Protein AF-0000000082834508 (afdb_homodimer)

Secondary structure (DSSP, 8-state):
-EEEEEEEEETTHHHHHHHHHHHHH---TTTEEEEEE-TT--HHHHHHHHHHHHHHH-BEEEEEEEESSTTSHHHHHHHHHHHHHHHTT--EEEEES-BHHHHHHHHHTTTS-HHHHHHHHHHHHHHT-EE--/-EEEEEEEEETTHHHHHHHHHHHHH---TTTEEEEEE-TT--HHHHHHHHHHHHHHH-BEEEEEEEESSTTSHHHHHHHHHHHHHHHTT--EEEEES-BHHHHHHHHHTTTS-HHHHHHHHHHHHHHT-EE--

Organism: NCBI:txid1287738

Structure (mmCIF, N/CA/C/O backbone):
data_AF-0000000082834508-model_v1
#
loop_
_entity.id
_entity.type
_entity.pdbx_description
1 polymer 'PTS EIIA type-4 domain-containing protein'
#
loop_
_atom_site.group_PDB
_atom_site.id
_atom_site.type_symbol
_atom_site.label_atom_id
_atom_site.label_alt_id
_atom_site.label_comp_id
_atom_site.label_asym_id
_atom_site.label_entity_id
_atom_site.label_seq_id
_atom_site.pdbx_PDB_ins_code
_atom_site.Cartn_x
_atom_site.Cartn_y
_atom_site.Cartn_z
_atom_site.occupancy
_atom_site.B_iso_or_equiv
_atom_site.auth_seq_id
_atom_site.auth_comp_id
_atom_site.auth_asym_id
_atom_site.auth_atom_id
_atom_site.pdbx_PDB_model_num
ATOM 1 N N . MET A 1 1 ? 13.148 -23.375 -9.445 1 88.81 1 MET A N 1
ATOM 2 C CA . MET A 1 1 ? 11.711 -23.203 -9.219 1 88.81 1 MET A CA 1
ATOM 3 C C . MET A 1 1 ? 11.43 -21.875 -8.539 1 88.81 1 MET A C 1
ATOM 5 O O . MET A 1 1 ? 12.258 -21.359 -7.785 1 88.81 1 MET A O 1
ATOM 9 N N . THR A 1 2 ? 10.398 -21.062 -8.984 1 95.5 2 THR A N 1
ATOM 10 C CA . THR A 1 2 ? 10.133 -19.719 -8.469 1 95.5 2 THR A CA 1
ATOM 11 C C . THR A 1 2 ? 8.672 -19.594 -8.031 1 95.5 2 THR A C 1
ATOM 13 O O . THR A 1 2 ? 7.801 -20.297 -8.555 1 95.5 2 THR A O 1
ATOM 16 N N . THR A 1 3 ? 8.516 -18.891 -6.973 1 98 3 THR A N 1
ATOM 17 C CA . THR A 1 3 ? 7.16 -18.531 -6.574 1 98 3 THR A CA 1
ATOM 18 C C . THR A 1 3 ? 6.609 -17.422 -7.473 1 98 3 THR A C 1
ATOM 20 O O . THR A 1 3 ? 7.23 -16.375 -7.621 1 98 3 THR A O 1
ATOM 23 N N . GLY A 1 4 ? 5.48 -17.719 -8.117 1 98.31 4 GLY A N 1
ATOM 24 C CA . GLY A 1 4 ? 4.816 -16.703 -8.914 1 98.31 4 GLY A CA 1
ATOM 25 C C . GLY A 1 4 ? 4.113 -15.648 -8.07 1 98.31 4 GLY A C 1
ATOM 26 O O . GLY A 1 4 ? 3.688 -15.93 -6.949 1 98.31 4 GLY A O 1
ATOM 27 N N . ILE A 1 5 ? 3.984 -14.438 -8.594 1 98.81 5 ILE A N 1
ATOM 28 C CA . ILE A 1 5 ? 3.322 -13.344 -7.891 1 98.81 5 ILE A CA 1
ATOM 29 C C . ILE A 1 5 ? 2.166 -12.812 -8.734 1 98.81 5 ILE A C 1
ATOM 31 O O . ILE A 1 5 ? 2.338 -12.523 -9.922 1 98.81 5 ILE A O 1
ATOM 35 N N . VAL A 1 6 ? 1.012 -12.719 -8.172 1 98.81 6 VAL A N 1
ATOM 36 C CA . VAL A 1 6 ? -0.162 -12.117 -8.797 1 98.81 6 VAL A CA 1
ATOM 37 C C . VAL A 1 6 ? -0.724 -11.016 -7.902 1 98.81 6 VAL A C 1
ATOM 39 O O . VAL A 1 6 ? -0.934 -11.234 -6.703 1 98.81 6 VAL A O 1
ATOM 42 N N . ILE A 1 7 ? -0.927 -9.859 -8.477 1 98.88 7 ILE A N 1
ATOM 43 C CA . ILE A 1 7 ? -1.496 -8.742 -7.734 1 98.88 7 ILE A CA 1
ATOM 44 C C . ILE A 1 7 ? -2.939 -8.508 -8.18 1 98.88 7 ILE A C 1
ATOM 46 O O . ILE A 1 7 ? -3.213 -8.367 -9.375 1 98.88 7 ILE A O 1
ATOM 50 N N . VAL A 1 8 ? -3.867 -8.5 -7.234 1 98.69 8 VAL A N 1
ATOM 51 C CA . VAL A 1 8 ? -5.281 -8.227 -7.469 1 98.69 8 VAL A CA 1
ATOM 52 C C . VAL A 1 8 ? -5.754 -7.117 -6.535 1 98.69 8 VAL A C 1
ATOM 54 O O . VAL A 1 8 ? -5.984 -7.352 -5.348 1 98.69 8 VAL A O 1
ATOM 57 N N . VAL A 1 9 ? -5.895 -5.926 -7.023 1 98.5 9 VAL A N 1
ATOM 58 C CA . VAL A 1 9 ? -6.156 -4.77 -6.176 1 98.5 9 VAL A CA 1
ATOM 59 C C . VAL A 1 9 ? -7.117 -3.818 -6.883 1 98.5 9 VAL A C 1
ATOM 61 O O . VAL A 1 9 ? -7.473 -4.035 -8.047 1 98.5 9 VAL A O 1
ATOM 64 N N . HIS A 1 10 ? -7.668 -2.793 -6.172 1 97.81 10 HIS A N 1
ATOM 65 C CA . HIS A 1 10 ? -8.469 -1.752 -6.809 1 97.81 10 HIS A CA 1
ATOM 66 C C . HIS A 1 10 ? -7.664 -1.017 -7.879 1 97.81 10 HIS A C 1
ATOM 68 O O . HIS A 1 10 ? -6.488 -0.706 -7.676 1 97.81 10 HIS A O 1
ATOM 74 N N . ALA A 1 11 ? -8.258 -0.751 -8.961 1 96.38 11 ALA A N 1
ATOM 75 C CA . ALA A 1 11 ? -7.648 0.105 -9.977 1 96.38 11 ALA A CA 1
ATOM 76 C C . ALA A 1 11 ? -7.469 1.528 -9.453 1 96.38 11 ALA A C 1
ATOM 78 O O . ALA A 1 11 ? -8.336 2.049 -8.75 1 96.38 11 ALA A O 1
ATOM 79 N N . PRO A 1 12 ? -6.316 2.131 -9.836 1 97.62 12 PRO A N 1
ATOM 80 C CA . PRO A 1 12 ? -5.188 1.646 -10.633 1 97.62 12 PRO A CA 1
ATOM 81 C C . PRO A 1 12 ? -3.98 1.272 -9.781 1 97.62 12 PRO A C 1
ATOM 83 O O . PRO A 1 12 ? -2.84 1.541 -10.164 1 97.62 12 PRO A O 1
ATOM 86 N N . LEU A 1 13 ? -4.254 0.75 -8.586 1 98.19 13 LEU A N 1
ATOM 87 C CA . LEU A 1 13 ? -3.199 0.501 -7.613 1 98.19 13 LEU A CA 1
ATOM 88 C C . LEU A 1 13 ? -2.191 -0.511 -8.148 1 98.19 13 LEU A C 1
ATOM 90 O O . LEU A 1 13 ? -0.992 -0.398 -7.883 1 98.19 13 LEU A O 1
ATOM 94 N N . GLY A 1 14 ? -2.656 -1.527 -8.852 1 98.31 14 GLY A N 1
ATOM 95 C CA . GLY A 1 14 ? -1.772 -2.566 -9.359 1 98.31 14 GLY A CA 1
ATOM 96 C C . GLY A 1 14 ? -0.719 -2.039 -10.312 1 98.31 14 GLY A C 1
ATOM 97 O O . GLY A 1 14 ? 0.472 -2.307 -10.141 1 98.31 14 GLY A O 1
ATOM 98 N N . ALA A 1 15 ? -1.195 -1.294 -11.305 1 97.44 15 ALA A N 1
ATOM 99 C CA . ALA A 1 15 ? -0.269 -0.685 -12.258 1 97.44 15 ALA A CA 1
ATOM 100 C C . ALA A 1 15 ? 0.706 0.252 -11.547 1 97.44 15 ALA A C 1
ATOM 102 O O . ALA A 1 15 ? 1.893 0.29 -11.883 1 97.44 15 ALA A O 1
ATOM 103 N N . ALA A 1 16 ? 0.225 1.014 -10.578 1 98.19 16 ALA A N 1
ATOM 104 C CA . ALA A 1 16 ? 1.065 1.945 -9.828 1 98.19 16 ALA A CA 1
ATOM 105 C C . ALA A 1 16 ? 2.125 1.201 -9.023 1 98.19 16 ALA A C 1
ATOM 107 O O . ALA A 1 16 ? 3.285 1.614 -8.977 1 98.19 16 ALA A O 1
ATOM 108 N N . MET A 1 17 ? 1.736 0.106 -8.438 1 97.88 17 MET A N 1
ATOM 109 C CA . MET A 1 17 ? 2.658 -0.713 -7.66 1 97.88 17 MET A CA 1
ATOM 110 C C . MET A 1 17 ? 3.758 -1.29 -8.547 1 97.88 17 MET A C 1
ATOM 112 O O . MET A 1 17 ? 4.926 -1.317 -8.156 1 97.88 17 MET A O 1
ATOM 116 N N . ARG A 1 18 ? 3.389 -1.753 -9.711 1 97.56 18 ARG A N 1
ATOM 117 C CA . ARG A 1 18 ? 4.383 -2.273 -10.641 1 97.56 18 ARG A CA 1
ATOM 118 C C . ARG A 1 18 ? 5.398 -1.199 -11.016 1 97.56 18 ARG A C 1
ATOM 120 O O . ARG A 1 18 ? 6.605 -1.464 -11.047 1 97.56 18 ARG A O 1
ATOM 127 N N . GLU A 1 19 ? 4.887 -0.02 -11.328 1 96.31 19 GLU A N 1
ATOM 128 C CA . GLU A 1 19 ? 5.781 1.075 -11.695 1 96.31 19 GLU A CA 1
ATOM 129 C C . GLU A 1 19 ? 6.711 1.438 -10.539 1 96.31 19 GLU A C 1
ATOM 131 O O . GLU A 1 19 ? 7.918 1.608 -10.742 1 96.31 19 GLU A O 1
ATOM 136 N N . CYS A 1 20 ? 6.207 1.512 -9.391 1 96.62 20 CYS A N 1
ATOM 137 C CA . CYS A 1 20 ? 7 1.807 -8.203 1 96.62 20 CYS A CA 1
ATOM 138 C C . CYS A 1 20 ? 8.078 0.754 -7.996 1 96.62 20 CYS A C 1
ATOM 140 O O . CYS A 1 20 ? 9.25 1.089 -7.82 1 96.62 20 CYS A O 1
ATOM 142 N N . ALA A 1 21 ? 7.668 -0.503 -8.039 1 96.69 21 ALA A N 1
ATOM 143 C CA . ALA A 1 21 ? 8.617 -1.593 -7.836 1 96.69 21 ALA A CA 1
ATOM 144 C C . ALA A 1 21 ? 9.695 -1.592 -8.914 1 96.69 21 ALA A C 1
ATOM 146 O O . ALA A 1 21 ? 10.867 -1.839 -8.633 1 96.69 21 ALA A O 1
ATOM 147 N N . SER A 1 22 ? 9.258 -1.301 -10.156 1 96.31 22 SER A N 1
ATOM 148 C CA . SER A 1 22 ? 10.203 -1.247 -11.266 1 96.31 22 SER A CA 1
ATOM 149 C C . SER A 1 22 ? 11.242 -0.145 -11.062 1 96.31 22 SER A C 1
ATOM 151 O O . SER A 1 22 ? 12.414 -0.315 -11.398 1 96.31 22 SER A O 1
ATOM 153 N N . HIS A 1 23 ? 10.836 0.908 -10.523 1 94 23 HIS A N 1
ATOM 154 C CA . HIS A 1 23 ? 11.75 2.01 -10.242 1 94 23 HIS A CA 1
ATOM 155 C C . HIS A 1 23 ? 12.797 1.608 -9.203 1 94 23 HIS A C 1
ATOM 157 O O . HIS A 1 23 ? 13.961 1.998 -9.312 1 94 23 HIS A O 1
ATOM 163 N N . VAL A 1 24 ? 12.406 0.835 -8.258 1 91.62 24 VAL A N 1
ATOM 164 C CA . VAL A 1 24 ? 13.266 0.474 -7.141 1 91.62 24 VAL A CA 1
ATOM 165 C C . VAL A 1 24 ? 14.148 -0.711 -7.527 1 91.62 24 VAL A C 1
ATOM 167 O O . VAL A 1 24 ? 15.336 -0.75 -7.188 1 91.62 24 VAL A O 1
ATOM 170 N N . MET A 1 25 ? 13.586 -1.687 -8.312 1 94.31 25 MET A N 1
ATOM 171 C CA . MET A 1 25 ? 14.258 -2.969 -8.5 1 94.31 25 MET A CA 1
ATOM 172 C C . MET A 1 25 ? 14.75 -3.123 -9.938 1 94.31 25 MET A C 1
ATOM 174 O O . MET A 1 25 ? 15.555 -4.012 -10.234 1 94.31 25 MET A O 1
ATOM 178 N N . GLY A 1 26 ? 14.266 -2.326 -10.852 1 93.44 26 GLY A N 1
ATOM 179 C CA . GLY A 1 26 ? 14.555 -2.527 -12.258 1 93.44 26 GLY A CA 1
ATOM 180 C C . GLY A 1 26 ? 13.469 -3.289 -12.992 1 93.44 26 GLY A C 1
ATOM 181 O O . GLY A 1 26 ? 12.312 -3.299 -12.562 1 93.44 26 GLY A O 1
ATOM 182 N N . ASN A 1 27 ? 13.812 -3.934 -14.062 1 92.94 27 ASN A N 1
ATOM 183 C CA . ASN A 1 27 ? 12.875 -4.594 -14.961 1 92.94 27 ASN A CA 1
ATOM 184 C C . ASN A 1 27 ? 12.18 -5.766 -14.281 1 92.94 27 ASN A C 1
ATOM 186 O O . ASN A 1 27 ? 12.836 -6.645 -13.719 1 92.94 27 ASN A O 1
ATOM 190 N N . LEU A 1 28 ? 10.812 -5.812 -14.398 1 94.81 28 LEU A N 1
ATOM 191 C CA . LEU A 1 28 ? 10.016 -6.84 -13.734 1 94.81 28 LEU A CA 1
ATOM 192 C C . LEU A 1 28 ? 9.32 -7.734 -14.758 1 94.81 28 LEU A C 1
ATOM 194 O O . LEU A 1 28 ? 8.344 -8.414 -14.438 1 94.81 28 LEU A O 1
ATOM 198 N N . ASP A 1 29 ? 9.758 -7.703 -15.914 1 90.69 29 ASP A N 1
ATOM 199 C CA . ASP A 1 29 ? 9.117 -8.484 -16.969 1 90.69 29 ASP A CA 1
ATOM 200 C C . ASP A 1 29 ? 9.008 -9.953 -16.578 1 90.69 29 ASP A C 1
ATOM 202 O O . ASP A 1 29 ? 9.992 -10.57 -16.156 1 90.69 29 ASP A O 1
ATOM 206 N N . GLY A 1 30 ? 7.754 -10.43 -16.578 1 90.31 30 GLY A N 1
ATOM 207 C CA . GLY A 1 30 ? 7.508 -11.844 -16.328 1 90.31 30 GLY A CA 1
ATOM 208 C C . GLY A 1 30 ? 7.5 -12.188 -14.852 1 90.31 30 GLY A C 1
ATOM 209 O O . GLY A 1 30 ? 7.324 -13.352 -14.484 1 90.31 30 GLY A O 1
ATOM 210 N N . MET A 1 31 ? 7.578 -11.211 -14.055 1 93.19 31 MET A N 1
ATOM 211 C CA . MET A 1 31 ? 7.758 -11.523 -12.641 1 93.19 31 MET A CA 1
ATOM 212 C C . MET A 1 31 ? 6.426 -11.477 -11.898 1 93.19 31 MET A C 1
ATOM 214 O O . MET A 1 31 ? 6.293 -12.039 -10.812 1 93.19 31 MET A O 1
ATOM 218 N N . LEU A 1 32 ? 5.527 -10.711 -12.477 1 94.94 32 LEU A N 1
ATOM 219 C CA . LEU A 1 32 ? 4.262 -10.625 -11.766 1 94.94 32 LEU A CA 1
ATOM 220 C C . LEU A 1 32 ? 3.109 -10.367 -12.734 1 94.94 32 LEU A C 1
ATOM 222 O O . LEU A 1 32 ? 3.322 -9.867 -13.836 1 94.94 32 LEU A O 1
ATOM 226 N N . ALA A 1 33 ? 1.959 -10.852 -12.461 1 97.56 33 ALA A N 1
ATOM 227 C CA . ALA A 1 33 ? 0.7 -10.555 -13.141 1 97.56 33 ALA A CA 1
ATOM 228 C C . ALA A 1 33 ? -0.161 -9.609 -12.312 1 97.56 33 ALA A C 1
ATOM 230 O O . ALA A 1 33 ? -0.149 -9.664 -11.078 1 97.56 33 ALA A O 1
ATOM 231 N N . ILE A 1 34 ? -0.88 -8.711 -13.023 1 97.88 34 ILE A N 1
ATOM 232 C CA . ILE A 1 34 ? -1.617 -7.668 -12.312 1 97.88 34 ILE A CA 1
ATOM 233 C C . ILE A 1 34 ? -3.066 -7.645 -12.797 1 97.88 34 ILE A C 1
ATOM 235 O O . ILE A 1 34 ? -3.328 -7.629 -14 1 97.88 34 ILE A O 1
ATOM 239 N N . HIS A 1 35 ? -3.967 -7.625 -11.812 1 97.19 35 HIS A N 1
ATOM 240 C CA . HIS A 1 35 ? -5.379 -7.348 -12.047 1 97.19 35 HIS A CA 1
ATOM 241 C C . HIS A 1 35 ? -5.832 -6.109 -11.281 1 97.19 35 HIS A C 1
ATOM 243 O O . HIS A 1 35 ? -5.992 -6.156 -10.055 1 97.19 35 HIS A O 1
ATOM 249 N N . ASP A 1 36 ? -6.074 -5.039 -12 1 97.44 36 ASP A N 1
ATOM 250 C CA . ASP A 1 36 ? -6.711 -3.842 -11.453 1 97.44 36 ASP A CA 1
ATOM 251 C C . ASP A 1 36 ? -8.234 -3.939 -11.539 1 97.44 36 ASP A C 1
ATOM 253 O O . ASP A 1 36 ? -8.812 -3.77 -12.617 1 97.44 36 ASP A O 1
ATOM 257 N N . ILE A 1 37 ? -8.836 -4.078 -10.414 1 97.06 37 ILE A N 1
ATOM 258 C CA . ILE A 1 37 ? -10.273 -4.336 -10.359 1 97.06 37 ILE A CA 1
ATOM 259 C C . ILE A 1 37 ? -11.039 -3.012 -10.359 1 97.06 37 ILE A C 1
ATOM 261 O O . ILE A 1 37 ? -10.719 -2.1 -9.594 1 97.06 37 ILE A O 1
ATOM 265 N N . GLN A 1 38 ? -11.992 -2.984 -11.203 1 93.44 38 GLN A N 1
ATOM 266 C CA . GLN A 1 38 ? -12.852 -1.805 -11.289 1 93.44 38 GLN A CA 1
ATOM 267 C C . GLN A 1 38 ? -14.055 -1.934 -10.359 1 93.44 38 GLN A C 1
ATOM 269 O O . GLN A 1 38 ? -14.484 -3.045 -10.039 1 93.44 38 GLN A O 1
ATOM 274 N N . PRO A 1 39 ? -14.539 -0.729 -9.945 1 83.81 39 PRO A N 1
ATOM 275 C CA . PRO A 1 39 ? -15.68 -0.75 -9.031 1 83.81 39 PRO A CA 1
ATOM 276 C C . PRO A 1 39 ? -16.859 -1.552 -9.578 1 83.81 39 PRO A C 1
ATOM 278 O O . PRO A 1 39 ? -17.625 -2.137 -8.805 1 83.81 39 PRO A O 1
ATOM 281 N N . GLU A 1 40 ? -16.984 -1.654 -10.875 1 87.88 40 GLU A N 1
ATOM 282 C CA . GLU A 1 40 ? -18.156 -2.283 -11.492 1 87.88 40 GLU A CA 1
ATOM 283 C C . GLU A 1 40 ? -17.922 -3.773 -11.719 1 87.88 40 GLU A C 1
ATOM 285 O O . GLU A 1 40 ? -18.844 -4.504 -12.086 1 87.88 40 GLU A O 1
ATOM 290 N N . ASP A 1 41 ? -16.719 -4.141 -11.445 1 88.69 41 ASP A N 1
ATOM 291 C CA . ASP A 1 41 ? -16.406 -5.547 -11.68 1 88.69 41 ASP A CA 1
ATOM 292 C C . ASP A 1 41 ? -17.016 -6.434 -10.594 1 88.69 41 ASP A C 1
ATOM 294 O O . ASP A 1 41 ? -17.047 -6.059 -9.422 1 88.69 41 ASP A O 1
ATOM 298 N N . ARG A 1 42 ? -17.562 -7.625 -11.109 1 86.56 42 ARG A N 1
ATOM 299 C CA . ARG A 1 42 ? -18.156 -8.578 -10.18 1 86.56 42 ARG A CA 1
ATOM 300 C C . ARG A 1 42 ? -17.281 -9.82 -10.031 1 86.56 42 ARG A C 1
ATOM 302 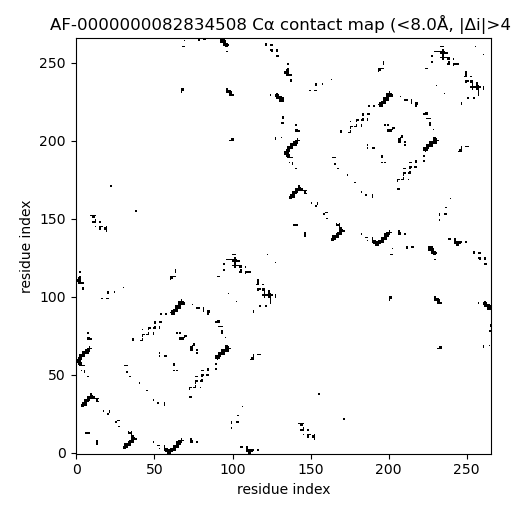O O . ARG A 1 42 ? -16.688 -10.281 -11 1 86.56 42 ARG A O 1
ATOM 309 N N . PRO A 1 43 ? -17.109 -10.375 -8.766 1 83.38 43 PRO A N 1
ATOM 310 C CA . PRO A 1 43 ? -16.25 -11.523 -8.477 1 83.38 43 PRO A CA 1
ATOM 311 C C . PRO A 1 43 ? -16.469 -12.688 -9.445 1 83.38 43 PRO A C 1
ATOM 313 O O . PRO A 1 43 ? -15.516 -13.297 -9.914 1 83.38 43 PRO A O 1
ATOM 316 N N . ASP A 1 44 ? -17.688 -12.945 -9.82 1 90 44 ASP A N 1
ATOM 317 C CA . ASP A 1 44 ? -17.984 -14.102 -10.664 1 90 44 ASP A CA 1
ATOM 318 C C . ASP A 1 44 ? -17.438 -13.914 -12.07 1 90 44 ASP A C 1
ATOM 320 O O . ASP A 1 44 ? -17.109 -14.891 -12.75 1 90 44 ASP A O 1
ATOM 324 N N . ASP A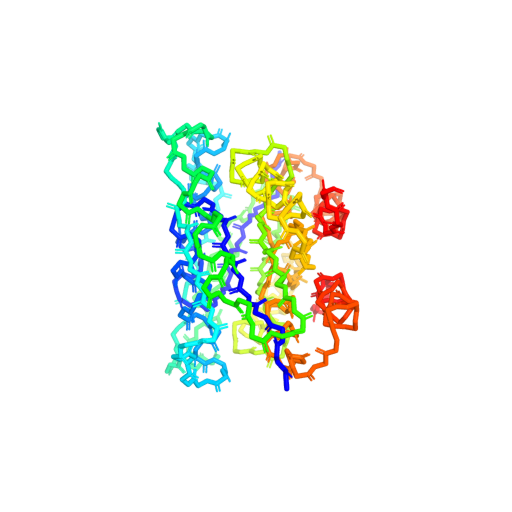 1 45 ? -17.25 -12.672 -12.359 1 89.5 45 ASP A N 1
ATOM 325 C CA . ASP A 1 45 ? -16.812 -12.375 -13.719 1 89.5 45 ASP A CA 1
ATOM 326 C C . ASP A 1 45 ? -15.281 -12.406 -13.812 1 89.5 45 ASP A C 1
ATOM 328 O O . ASP A 1 45 ? -14.727 -12.711 -14.867 1 89.5 45 ASP A O 1
ATOM 332 N N . LEU A 1 46 ? -14.609 -12.227 -12.688 1 95 46 LEU A N 1
ATOM 333 C CA . LEU A 1 46 ? -13.188 -11.961 -12.828 1 95 46 LEU A CA 1
ATOM 334 C C . LEU A 1 46 ? -12.359 -13.07 -12.172 1 95 46 LEU A C 1
ATOM 336 O O . LEU A 1 46 ? -11.164 -13.203 -12.445 1 95 46 LEU A O 1
ATOM 340 N N . ALA A 1 47 ? -12.969 -13.891 -11.289 1 97 47 ALA A N 1
ATOM 341 C CA . ALA A 1 47 ? -12.242 -14.953 -10.602 1 97 47 ALA A CA 1
ATOM 342 C C . ALA A 1 47 ? -11.602 -15.914 -11.609 1 97 47 ALA A C 1
ATOM 344 O O . ALA A 1 47 ? -10.445 -16.312 -11.438 1 97 47 ALA A O 1
ATOM 345 N N . PRO A 1 48 ? -12.289 -16.219 -12.75 1 97.31 48 PRO A N 1
ATOM 346 C CA . PRO A 1 48 ? -11.664 -17.094 -13.742 1 97.31 48 PRO A CA 1
ATOM 347 C C . PRO A 1 48 ? -10.422 -16.484 -14.375 1 97.31 48 PRO A C 1
ATOM 349 O O . PRO A 1 48 ? -9.453 -17.188 -14.664 1 97.31 48 PRO A O 1
ATOM 352 N N . ALA A 1 49 ? -10.492 -15.18 -14.609 1 97.44 49 ALA A N 1
ATOM 353 C CA . ALA A 1 49 ? -9.336 -14.5 -15.18 1 97.44 49 ALA A CA 1
ATOM 354 C C . ALA A 1 49 ? -8.148 -14.539 -14.219 1 97.44 49 ALA A C 1
ATOM 356 O O . ALA A 1 49 ? -7.012 -14.758 -14.641 1 97.44 49 ALA A O 1
ATOM 357 N N . VAL A 1 50 ? -8.375 -14.344 -12.938 1 98.38 50 VAL A N 1
ATOM 358 C CA . VAL A 1 50 ? -7.328 -14.391 -11.93 1 98.38 50 VAL A CA 1
ATOM 359 C C . VAL A 1 50 ? -6.793 -15.812 -11.805 1 98.38 50 VAL A C 1
ATOM 361 O O . VAL A 1 50 ? -5.586 -16.031 -11.68 1 98.38 50 VAL A O 1
ATOM 364 N N . LEU A 1 51 ? -7.68 -16.781 -11.852 1 98.56 51 LEU A N 1
ATOM 365 C CA . LEU A 1 51 ? -7.266 -18.188 -11.836 1 98.56 51 LEU A CA 1
ATOM 366 C C . LEU A 1 51 ? -6.312 -18.484 -12.992 1 98.56 51 LEU A C 1
ATOM 368 O O . LEU A 1 51 ? -5.281 -19.141 -12.797 1 98.56 51 LEU A O 1
ATOM 372 N N . LYS A 1 52 ? -6.688 -17.969 -14.156 1 98.31 52 LYS A N 1
ATOM 373 C CA . LYS A 1 52 ? -5.82 -18.172 -15.312 1 98.31 52 LYS A CA 1
ATOM 374 C C . LYS A 1 52 ? -4.422 -17.625 -15.055 1 98.31 52 LYS A C 1
ATOM 376 O O . LYS A 1 52 ? -3.424 -18.266 -15.383 1 98.31 52 LYS A O 1
ATOM 381 N N . ASP A 1 53 ? -4.344 -16.469 -14.469 1 98 53 ASP A N 1
ATOM 382 C CA . ASP A 1 53 ? -3.057 -15.859 -14.156 1 98 53 ASP A CA 1
ATOM 383 C C . ASP A 1 53 ? -2.293 -16.688 -13.117 1 98 53 ASP A C 1
ATOM 385 O O . ASP A 1 53 ? -1.069 -16.812 -13.203 1 98 53 ASP A O 1
ATOM 389 N N . ILE A 1 54 ? -3.025 -17.172 -12.094 1 98.44 54 ILE A N 1
ATOM 390 C CA . ILE A 1 54 ? -2.396 -18 -11.078 1 98.44 54 ILE A CA 1
ATOM 391 C C . ILE A 1 54 ? -1.763 -19.234 -11.734 1 98.44 54 ILE A C 1
ATOM 393 O O . ILE A 1 54 ? -0.602 -19.547 -11.469 1 98.44 54 ILE A O 1
ATOM 397 N N . LEU A 1 55 ? -2.453 -19.844 -12.648 1 98.19 55 LEU A N 1
ATOM 398 C CA . LEU A 1 55 ? -1.956 -21.047 -13.328 1 98.19 55 LEU A CA 1
ATOM 399 C C . LEU A 1 55 ? -0.75 -20.703 -14.203 1 98.19 55 LEU A C 1
ATOM 401 O O . LEU A 1 55 ? 0.233 -21.453 -14.219 1 98.19 55 LEU A O 1
ATOM 405 N N . GLU A 1 56 ? -0.812 -19.594 -14.844 1 97.44 56 GLU A N 1
ATOM 406 C CA . GLU A 1 56 ? 0.264 -19.188 -15.742 1 97.44 56 GLU A CA 1
ATOM 407 C C . GLU A 1 56 ? 1.51 -18.781 -14.953 1 97.44 56 GLU A C 1
ATOM 409 O O . GLU A 1 56 ? 2.633 -18.938 -15.445 1 97.44 56 GLU A O 1
ATOM 414 N N . GLN A 1 57 ? 1.329 -18.344 -13.703 1 97.44 57 GLN A N 1
ATOM 415 C CA . GLN A 1 57 ? 2.438 -17.844 -12.898 1 97.44 57 GLN A CA 1
ATOM 416 C C .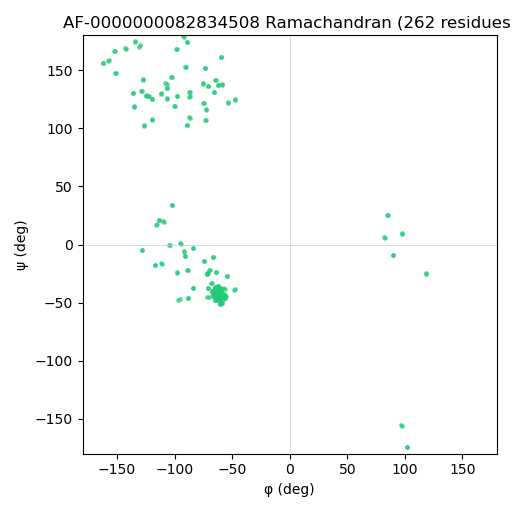 GLN A 1 57 ? 3.076 -18.969 -12.086 1 97.44 57 GLN A C 1
ATOM 418 O O . GLN A 1 57 ? 4.102 -18.766 -11.43 1 97.44 57 GLN A O 1
ATOM 423 N N . ASP A 1 58 ? 2.426 -20.109 -12.078 1 97 58 ASP A N 1
ATOM 424 C CA . ASP A 1 58 ? 2.996 -21.219 -11.336 1 97 58 ASP A CA 1
ATOM 425 C C . ASP A 1 58 ? 4.211 -21.797 -12.055 1 97 58 ASP A C 1
ATOM 427 O O . ASP A 1 58 ? 4.062 -22.531 -13.039 1 97 58 ASP A O 1
ATOM 431 N N . HIS A 1 59 ? 5.332 -21.531 -11.508 1 95 59 HIS A N 1
ATOM 432 C CA . HIS A 1 59 ? 6.578 -22.016 -12.078 1 95 59 HIS A CA 1
ATOM 433 C C . HIS A 1 59 ? 7.199 -23.094 -11.195 1 95 59 HIS A C 1
ATOM 435 O O . HIS A 1 59 ? 8.422 -23.234 -11.133 1 95 59 HIS A O 1
ATOM 441 N N . GLY A 1 60 ? 6.387 -23.703 -10.359 1 95.19 60 GLY A N 1
ATOM 442 C CA . GLY A 1 60 ? 6.84 -24.891 -9.648 1 95.19 60 GLY A CA 1
ATOM 443 C C . GLY A 1 60 ? 6.855 -24.719 -8.148 1 95.19 60 GLY A C 1
ATOM 444 O O . GLY A 1 60 ? 6.793 -25.703 -7.398 1 95.19 60 GLY A O 1
ATOM 445 N N . ALA A 1 61 ? 6.969 -23.516 -7.66 1 97.12 61 ALA A N 1
ATOM 446 C CA . ALA A 1 61 ? 7.039 -23.312 -6.215 1 97.12 61 ALA A CA 1
ATOM 447 C C . ALA A 1 61 ? 5.715 -22.781 -5.668 1 97.12 61 ALA A C 1
ATOM 449 O O . ALA A 1 61 ? 5.578 -22.547 -4.465 1 97.12 61 ALA A O 1
ATOM 450 N N . GLY A 1 62 ? 4.742 -22.578 -6.559 1 98.25 62 GLY A N 1
ATOM 451 C CA . GLY A 1 62 ? 3.459 -22.031 -6.145 1 98.25 62 GLY A CA 1
ATOM 452 C C . GLY A 1 62 ? 3.309 -20.562 -6.469 1 98.25 62 GLY A C 1
ATOM 453 O O . GLY A 1 62 ? 4.121 -20 -7.203 1 98.25 62 GLY A O 1
ATOM 454 N N . VAL A 1 63 ? 2.154 -19.984 -5.984 1 98.81 63 VAL A N 1
ATOM 455 C CA . VAL A 1 63 ? 1.839 -18.609 -6.367 1 98.81 63 VAL A CA 1
ATOM 456 C C . VAL A 1 63 ? 1.355 -17.828 -5.145 1 98.81 63 VAL A C 1
ATOM 458 O O . VAL A 1 63 ? 0.527 -18.328 -4.375 1 98.81 63 VAL A O 1
ATOM 461 N N . LEU A 1 64 ? 1.918 -16.703 -4.941 1 98.94 64 LEU A N 1
ATOM 462 C CA . LEU A 1 64 ? 1.469 -15.758 -3.924 1 98.94 64 LEU A CA 1
ATOM 463 C C . LEU A 1 64 ? 0.61 -14.656 -4.543 1 98.94 64 LEU A C 1
ATOM 465 O O . LEU A 1 64 ? 1.061 -13.945 -5.441 1 98.94 64 LEU A O 1
ATOM 469 N N . VAL A 1 65 ? -0.604 -14.586 -4.102 1 98.94 65 VAL A N 1
ATOM 470 C CA . VAL A 1 65 ? -1.512 -13.531 -4.531 1 98.94 65 VAL A CA 1
ATOM 471 C C . VAL A 1 65 ? -1.535 -12.414 -3.492 1 98.94 65 VAL A C 1
ATOM 473 O O . VAL A 1 65 ? -1.685 -12.672 -2.297 1 98.94 65 VAL A O 1
ATOM 476 N N . LEU A 1 66 ? -1.313 -11.195 -3.934 1 98.94 66 LEU A N 1
ATOM 477 C CA . LEU A 1 66 ? -1.323 -10.016 -3.076 1 98.94 66 LEU A CA 1
ATOM 478 C C . LEU A 1 66 ? -2.516 -9.117 -3.395 1 98.94 66 LEU A C 1
ATOM 480 O O . LEU A 1 66 ? -2.758 -8.797 -4.559 1 98.94 66 LEU A O 1
ATOM 484 N N . THR A 1 67 ? -3.27 -8.727 -2.375 1 98.88 67 THR A N 1
ATOM 485 C CA . THR A 1 67 ? -4.414 -7.836 -2.545 1 98.88 67 THR A CA 1
ATOM 486 C C . THR A 1 67 ? -4.352 -6.68 -1.553 1 98.88 67 THR A C 1
ATOM 488 O O . THR A 1 67 ? -3.506 -6.668 -0.657 1 98.88 67 THR A O 1
ATOM 491 N N . ASP A 1 68 ? -5.23 -5.684 -1.688 1 98.62 68 ASP A N 1
ATOM 492 C CA . ASP A 1 68 ? -5.039 -4.441 -0.947 1 98.62 68 ASP A CA 1
ATOM 493 C C . ASP A 1 68 ? -5.875 -4.434 0.333 1 98.62 68 ASP A C 1
ATOM 495 O O . ASP A 1 68 ? -5.355 -4.141 1.414 1 98.62 68 ASP A O 1
ATOM 499 N N . LEU A 1 69 ? -7.105 -4.785 0.225 1 98.06 69 LEU A N 1
ATOM 500 C CA . LEU A 1 69 ? -8.023 -4.555 1.336 1 98.06 69 LEU A CA 1
ATOM 501 C C . LEU A 1 69 ? -8.891 -5.785 1.589 1 98.06 69 LEU A C 1
ATOM 503 O O . LEU A 1 69 ? -9.68 -6.184 0.728 1 98.06 69 LEU A O 1
ATOM 507 N N . ILE A 1 70 ? -8.805 -6.379 2.744 1 97.88 70 ILE A N 1
ATOM 508 C CA . ILE A 1 70 ? -9.617 -7.531 3.119 1 97.88 70 ILE A CA 1
ATOM 509 C C . ILE A 1 70 ? -11.094 -7.145 3.121 1 97.88 70 ILE A C 1
ATOM 511 O O . ILE A 1 70 ? -11.461 -6.062 3.594 1 97.88 70 ILE A O 1
ATOM 515 N N . GLY A 1 71 ? -11.898 -8.031 2.584 1 95.19 71 GLY A N 1
ATOM 516 C CA . GLY A 1 71 ? -13.336 -7.832 2.611 1 95.19 71 GLY A CA 1
ATOM 517 C C . GLY A 1 71 ? -13.859 -7.074 1.405 1 95.19 71 GLY A C 1
ATOM 518 O O . GLY A 1 71 ? -15.07 -6.965 1.213 1 95.19 71 GLY A O 1
ATOM 519 N N . ALA A 1 72 ? -13 -6.562 0.643 1 95.19 72 ALA A N 1
ATOM 520 C CA . ALA A 1 72 ? -13.414 -5.824 -0.549 1 95.19 72 ALA A CA 1
ATOM 521 C C . ALA A 1 72 ? -13.469 -6.738 -1.769 1 95.19 72 ALA A C 1
ATOM 523 O O . ALA A 1 72 ? -13.109 -7.914 -1.688 1 95.19 72 ALA A O 1
ATOM 524 N N . THR A 1 73 ? -13.836 -6.207 -2.879 1 94.81 73 THR A N 1
ATOM 525 C CA . THR A 1 73 ? -14.078 -6.973 -4.094 1 94.81 73 THR A CA 1
ATOM 526 C C . THR A 1 73 ? -12.805 -7.652 -4.574 1 94.81 73 THR A C 1
ATOM 528 O O . THR A 1 73 ? -12.797 -8.859 -4.84 1 94.81 73 THR A O 1
ATOM 531 N N . PRO A 1 74 ? -11.664 -6.977 -4.648 1 97.44 74 PRO A N 1
ATOM 532 C CA . PRO A 1 74 ? -10.453 -7.645 -5.129 1 97.44 74 PRO A CA 1
ATOM 533 C C . PRO A 1 74 ? -10.047 -8.828 -4.25 1 97.44 74 PRO A C 1
ATOM 535 O O . PRO A 1 74 ? -9.672 -9.883 -4.77 1 97.44 74 PRO A O 1
ATOM 538 N N . ALA A 1 75 ? -10.133 -8.625 -2.963 1 97.06 75 ALA A N 1
ATOM 539 C CA . ALA A 1 75 ? -9.781 -9.719 -2.062 1 97.06 75 ALA A CA 1
ATOM 540 C C . ALA A 1 75 ? -10.727 -10.906 -2.236 1 97.06 75 ALA A C 1
ATOM 542 O O . ALA A 1 75 ? -10.305 -12.062 -2.207 1 97.06 75 ALA A O 1
ATOM 543 N N . ASN A 1 76 ? -12 -10.617 -2.398 1 96.5 76 ASN A N 1
ATOM 544 C CA . ASN A 1 76 ? -12.984 -11.672 -2.584 1 96.5 76 ASN A CA 1
ATOM 545 C C . ASN A 1 76 ? -12.75 -12.438 -3.883 1 96.5 76 ASN A C 1
ATOM 547 O O . ASN A 1 76 ? -12.875 -13.664 -3.916 1 96.5 76 ASN A O 1
ATOM 551 N N . ILE A 1 77 ? -12.414 -11.711 -4.902 1 98 77 ILE A N 1
ATOM 552 C CA . ILE A 1 77 ? -12.062 -12.328 -6.176 1 98 77 ILE A CA 1
ATOM 553 C C . ILE A 1 77 ? -10.836 -13.219 -5.992 1 98 77 ILE A C 1
ATOM 555 O O . ILE A 1 77 ? -10.805 -14.352 -6.477 1 98 77 ILE A O 1
ATOM 559 N N . SER A 1 78 ? -9.844 -12.742 -5.297 1 98.5 78 SER A N 1
ATOM 560 C CA . SER A 1 78 ? -8.609 -13.477 -5.047 1 98.5 78 SER A CA 1
ATOM 561 C C . SER A 1 78 ? -8.891 -14.773 -4.297 1 98.5 78 SER A C 1
ATOM 563 O O . SER A 1 78 ? -8.359 -15.828 -4.652 1 98.5 78 SER A O 1
ATOM 565 N N . LYS A 1 79 ? -9.734 -14.68 -3.273 1 97.94 79 LYS A N 1
ATOM 566 C CA . LYS A 1 79 ? -10.07 -15.844 -2.467 1 97.94 79 LYS A CA 1
ATOM 567 C C . LYS A 1 79 ? -10.734 -16.922 -3.316 1 97.94 79 LYS A C 1
ATOM 569 O O . LYS A 1 79 ? -10.406 -18.109 -3.193 1 97.94 79 LYS A O 1
ATOM 574 N N . ARG A 1 80 ? -11.617 -16.516 -4.145 1 97.88 80 ARG A N 1
ATOM 575 C CA . ARG A 1 80 ? -12.312 -17.469 -5.008 1 97.88 80 ARG A CA 1
ATOM 576 C C . ARG A 1 80 ? -11.344 -18.125 -5.988 1 97.88 80 ARG A C 1
ATOM 578 O O . ARG A 1 80 ? -11.367 -19.344 -6.16 1 97.88 80 ARG A O 1
ATOM 585 N N . ALA A 1 81 ? -10.539 -17.312 -6.637 1 98.62 81 ALA A N 1
ATOM 586 C CA . ALA A 1 81 ? -9.586 -17.828 -7.613 1 98.62 81 ALA A CA 1
ATOM 587 C C . ALA A 1 81 ? -8.586 -18.781 -6.961 1 98.62 81 ALA A C 1
ATOM 589 O O . ALA A 1 81 ? -8.25 -19.828 -7.527 1 98.62 81 ALA A O 1
ATOM 590 N N . VAL A 1 82 ? -8.086 -18.438 -5.766 1 98.69 82 VAL A N 1
ATOM 591 C CA . VAL A 1 82 ? -7.113 -19.234 -5.043 1 98.69 82 VAL A CA 1
ATOM 592 C C . VAL A 1 82 ? -7.75 -20.562 -4.613 1 98.69 82 VAL A C 1
ATOM 594 O O . VAL A 1 82 ? -7.129 -21.625 -4.719 1 98.69 82 VAL A O 1
ATOM 597 N N . ALA A 1 83 ? -8.992 -20.5 -4.121 1 98.38 83 ALA A N 1
ATOM 59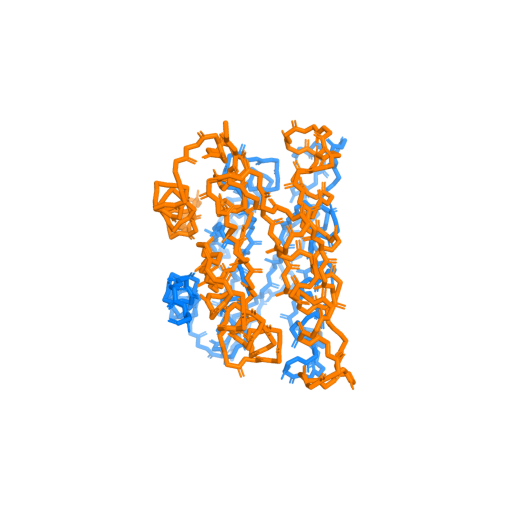8 C CA . ALA A 1 83 ? -9.711 -21.734 -3.775 1 98.38 83 ALA A CA 1
ATOM 599 C C . ALA A 1 83 ? -9.805 -22.672 -4.977 1 98.38 83 ALA A C 1
ATOM 601 O O . ALA A 1 83 ? -9.562 -23.875 -4.852 1 98.38 83 ALA A O 1
ATOM 602 N N . ASP A 1 84 ? -10.18 -22.109 -6.133 1 98.31 84 ASP A N 1
ATOM 603 C CA . ASP A 1 84 ? -10.281 -22.891 -7.359 1 98.31 84 ASP A CA 1
ATOM 604 C C . ASP A 1 84 ? -8.93 -23.469 -7.762 1 98.31 84 ASP A C 1
ATOM 606 O O . ASP A 1 84 ? -8.844 -24.625 -8.188 1 98.31 84 ASP A O 1
ATOM 610 N N . ALA A 1 85 ? -7.879 -22.719 -7.633 1 98.69 85 ALA A N 1
ATOM 611 C CA . ALA A 1 85 ? -6.527 -23.172 -7.957 1 98.69 85 ALA A CA 1
ATOM 612 C C . ALA A 1 85 ? -6.086 -24.281 -7.016 1 98.69 85 ALA A C 1
ATOM 614 O O . ALA A 1 85 ? -5.508 -25.281 -7.453 1 98.69 85 ALA A O 1
ATOM 615 N N . GLN A 1 86 ? -6.375 -24.062 -5.715 1 98.44 86 GLN A N 1
ATOM 616 C CA . GLN A 1 86 ? -6.031 -25.078 -4.723 1 98.44 86 GLN A CA 1
ATOM 617 C C . GLN A 1 86 ? -6.75 -26.391 -5.012 1 98.44 86 GLN A C 1
ATOM 619 O O . GLN A 1 86 ? -6.164 -27.469 -4.871 1 98.44 86 GLN A O 1
ATOM 624 N N . ALA A 1 87 ? -7.961 -26.297 -5.453 1 98.12 87 ALA A N 1
ATOM 625 C CA . ALA A 1 87 ? -8.742 -27.469 -5.805 1 98.12 87 ALA A CA 1
ATOM 626 C C . ALA A 1 87 ? -8.117 -28.219 -6.98 1 98.12 87 ALA A C 1
ATOM 628 O O . ALA A 1 87 ? -8.328 -29.422 -7.141 1 98.12 87 ALA A O 1
ATOM 629 N N . GLN A 1 88 ? -7.355 -27.531 -7.75 1 97.62 88 GLN A N 1
ATOM 630 C CA . GLN A 1 88 ? -6.688 -28.125 -8.906 1 97.62 88 GLN A CA 1
ATOM 631 C C . GLN A 1 88 ? -5.266 -28.562 -8.555 1 97.62 88 GLN A C 1
ATOM 633 O O . GLN A 1 88 ? -4.492 -28.938 -9.438 1 97.62 88 GLN A O 1
ATOM 638 N N . GLY A 1 89 ? -4.855 -28.375 -7.316 1 97.5 89 GLY A N 1
ATOM 639 C CA . GLY A 1 89 ? -3.586 -28.891 -6.836 1 97.5 89 GLY A CA 1
ATOM 640 C C . GLY A 1 89 ? -2.475 -27.859 -6.855 1 97.5 89 GLY A C 1
ATOM 641 O O . GLY A 1 89 ? -1.307 -28.203 -6.648 1 97.5 89 GLY A O 1
ATOM 642 N N . ILE A 1 90 ? -2.832 -26.641 -7.113 1 98 90 ILE A N 1
ATOM 643 C CA . ILE A 1 90 ? -1.826 -25.594 -7.164 1 98 90 ILE A CA 1
ATOM 644 C C . ILE A 1 90 ? -1.599 -25.031 -5.762 1 98 90 ILE A C 1
ATOM 646 O O . ILE A 1 90 ? -2.551 -24.656 -5.074 1 98 90 ILE A O 1
ATOM 650 N N . GLN A 1 91 ? -0.324 -25 -5.348 1 98.38 91 GLN A N 1
ATOM 651 C CA . GLN A 1 91 ? 0.003 -24.328 -4.094 1 98.38 91 GLN A CA 1
ATOM 652 C C . GLN A 1 91 ? -0.081 -22.812 -4.242 1 98.38 91 GLN A C 1
ATOM 654 O O . GLN A 1 91 ? 0.663 -22.219 -5.023 1 98.38 91 GLN A O 1
ATOM 659 N N . CYS A 1 92 ? -1.032 -22.203 -3.502 1 98.81 92 CYS A N 1
ATOM 660 C CA . CYS A 1 92 ? -1.177 -20.766 -3.57 1 98.81 92 CYS A CA 1
ATOM 661 C C . CYS A 1 92 ? -1.858 -20.219 -2.32 1 98.81 92 CYS A C 1
ATOM 663 O O . CYS A 1 92 ? -2.459 -20.984 -1.557 1 98.81 92 CYS A O 1
ATOM 665 N N . CYS A 1 93 ? -1.656 -18.953 -2.064 1 98.81 93 CYS A N 1
ATOM 666 C CA . CYS A 1 93 ? -2.307 -18.281 -0.949 1 98.81 93 CYS A CA 1
ATOM 667 C C . CYS A 1 93 ? -2.471 -16.797 -1.239 1 98.81 93 CYS A C 1
ATOM 669 O O . CYS A 1 93 ? -1.948 -16.281 -2.234 1 98.81 93 CYS A O 1
ATOM 671 N N . VAL A 1 94 ? -3.291 -16.125 -0.429 1 98.88 94 VAL A N 1
ATOM 672 C CA . VAL A 1 94 ? -3.6 -14.719 -0.612 1 98.88 94 VAL A CA 1
ATOM 673 C C . VAL A 1 94 ? -3.168 -13.93 0.622 1 98.88 94 VAL A C 1
ATOM 675 O O . VAL A 1 94 ? -3.527 -14.281 1.748 1 98.88 94 VAL A O 1
ATOM 678 N N . LEU A 1 95 ? -2.361 -12.914 0.411 1 98.94 95 LEU A N 1
ATOM 679 C CA . LEU A 1 95 ? -2.088 -11.922 1.445 1 98.94 95 LEU A CA 1
ATOM 680 C C . LEU A 1 95 ? -2.787 -10.609 1.134 1 98.94 95 LEU A C 1
ATOM 682 O O . LEU A 1 95 ? -2.752 -10.133 -0.004 1 98.94 95 LEU A O 1
ATOM 686 N N . ALA A 1 96 ? -3.436 -10.023 2.139 1 98.88 96 ALA A N 1
ATOM 687 C CA . ALA A 1 96 ? -4.023 -8.688 2.037 1 98.88 96 ALA A CA 1
ATOM 688 C C . ALA A 1 96 ? -3.096 -7.633 2.637 1 98.88 96 ALA A C 1
ATOM 690 O O . ALA A 1 96 ? -2.107 -7.965 3.295 1 98.88 96 ALA A O 1
ATOM 691 N N . GLY A 1 97 ? -3.424 -6.363 2.373 1 98.88 97 GLY A N 1
ATOM 692 C CA . GLY A 1 97 ? -2.668 -5.266 2.953 1 98.88 97 GLY A CA 1
ATOM 693 C C . GLY A 1 97 ? -1.433 -4.902 2.15 1 98.88 97 GLY A C 1
ATOM 694 O O . GLY A 1 97 ? -0.454 -4.398 2.701 1 98.88 97 GLY A O 1
ATOM 695 N N . LEU A 1 98 ? -1.462 -5.195 0.901 1 98.94 98 LEU A N 1
ATOM 696 C CA . LEU A 1 98 ? -0.322 -4.957 0.022 1 98.94 98 LEU A CA 1
ATOM 697 C C . LEU A 1 98 ? 0.236 -3.551 0.225 1 98.94 98 LEU A C 1
ATOM 699 O O . LEU A 1 98 ? -0.513 -2.57 0.205 1 98.94 98 LEU A O 1
ATOM 703 N N . ASN A 1 99 ? 1.464 -3.436 0.51 1 98.94 99 ASN A N 1
ATOM 704 C CA . ASN A 1 99 ? 2.246 -2.205 0.473 1 98.94 99 ASN A CA 1
ATOM 705 C C . ASN A 1 99 ? 3.588 -2.416 -0.221 1 98.94 99 ASN A C 1
ATOM 707 O O . ASN A 1 99 ? 3.896 -3.523 -0.665 1 98.94 99 ASN A O 1
ATOM 711 N N . THR A 1 100 ? 4.34 -1.396 -0.427 1 98.75 100 THR A N 1
ATOM 712 C CA . THR A 1 100 ? 5.566 -1.432 -1.217 1 98.75 100 THR A CA 1
ATOM 713 C C . THR A 1 100 ? 6.59 -2.369 -0.584 1 98.75 100 THR A C 1
ATOM 715 O O . THR A 1 100 ? 7.145 -3.238 -1.262 1 98.75 100 THR A O 1
ATOM 718 N N . PRO A 1 101 ? 6.844 -2.277 0.74 1 98.81 101 PRO A N 1
ATOM 719 C CA . PRO A 1 101 ? 7.816 -3.199 1.326 1 98.81 101 PRO A CA 1
ATOM 720 C C . PRO A 1 101 ? 7.418 -4.664 1.16 1 98.81 101 PRO A C 1
ATOM 722 O O . PRO A 1 101 ? 8.273 -5.52 0.936 1 98.81 101 PRO A O 1
ATOM 725 N N . MET A 1 102 ? 6.152 -5.004 1.281 1 98.94 102 MET A N 1
ATOM 726 C CA . MET A 1 102 ? 5.664 -6.363 1.073 1 98.94 102 MET A CA 1
ATOM 727 C C . MET A 1 102 ? 5.988 -6.848 -0.336 1 98.94 102 MET A C 1
ATOM 729 O O . ME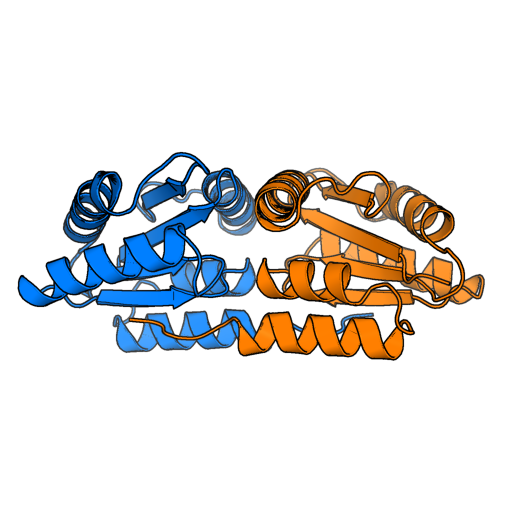T A 1 102 ? 6.531 -7.941 -0.512 1 98.94 102 MET A O 1
ATOM 733 N N . LEU A 1 103 ? 5.629 -6.008 -1.281 1 98.94 103 LEU A N 1
ATOM 734 C CA . LEU A 1 103 ? 5.84 -6.375 -2.676 1 98.94 103 LEU A CA 1
ATOM 735 C C . LEU A 1 103 ? 7.32 -6.582 -2.969 1 98.94 103 LEU A C 1
ATOM 737 O O . LEU A 1 103 ? 7.703 -7.566 -3.605 1 98.94 103 LEU A O 1
ATOM 741 N N . LEU A 1 104 ? 8.156 -5.676 -2.508 1 98.62 104 LEU A N 1
ATOM 742 C CA . LEU A 1 104 ? 9.586 -5.773 -2.773 1 98.62 104 LEU A CA 1
ATOM 743 C C . LEU A 1 104 ? 10.172 -7.039 -2.156 1 98.62 104 LEU A C 1
ATOM 745 O O . LEU A 1 104 ? 10.992 -7.715 -2.777 1 98.62 104 LEU A O 1
ATOM 749 N N . ARG A 1 105 ? 9.711 -7.367 -0.966 1 98.69 105 ARG A N 1
ATOM 750 C CA . ARG A 1 105 ? 10.195 -8.594 -0.337 1 98.69 105 ARG A CA 1
ATOM 751 C C . ARG A 1 105 ? 9.727 -9.82 -1.107 1 98.69 105 ARG A C 1
ATOM 753 O O . ARG A 1 105 ? 10.5 -10.766 -1.312 1 98.69 105 ARG A O 1
ATOM 760 N N . ALA A 1 106 ? 8.461 -9.828 -1.497 1 98.81 106 ALA A N 1
ATOM 761 C CA . ALA A 1 106 ? 7.945 -10.953 -2.275 1 98.81 106 ALA A CA 1
ATOM 762 C C . ALA A 1 106 ? 8.766 -11.172 -3.543 1 98.81 106 ALA A C 1
ATOM 764 O O . ALA A 1 106 ? 9.148 -12.297 -3.859 1 98.81 106 ALA A O 1
ATOM 765 N N . LEU A 1 107 ? 9.086 -10.078 -4.234 1 98.44 107 LEU A N 1
ATOM 766 C CA . LEU A 1 107 ? 9.82 -10.156 -5.496 1 98.44 107 LEU A CA 1
ATOM 767 C C . LEU A 1 107 ? 11.266 -10.562 -5.262 1 98.44 107 LEU A C 1
ATOM 769 O O . LEU A 1 107 ? 11.836 -11.336 -6.035 1 98.44 107 LEU A O 1
ATOM 773 N N . THR A 1 108 ? 11.852 -10.07 -4.168 1 97.81 108 THR A N 1
ATOM 774 C CA . THR A 1 108 ? 13.242 -10.352 -3.842 1 97.81 108 THR A CA 1
ATOM 775 C C . THR A 1 108 ? 13.43 -11.828 -3.49 1 97.81 108 THR A C 1
ATOM 777 O O . THR A 1 108 ? 14.445 -12.43 -3.846 1 97.81 108 THR A O 1
ATOM 780 N N . TYR A 1 109 ? 12.43 -12.422 -2.881 1 97.88 109 TYR A N 1
ATOM 781 C CA . TYR A 1 109 ? 12.609 -13.758 -2.33 1 97.88 109 TYR A CA 1
ATOM 782 C C . TYR A 1 109 ? 11.75 -14.773 -3.074 1 97.88 109 TYR A C 1
ATOM 784 O O . TYR A 1 109 ? 11.391 -15.82 -2.521 1 97.88 109 TYR A O 1
ATOM 792 N N . ARG A 1 110 ? 11.359 -14.445 -4.254 1 97.25 110 ARG A N 1
ATOM 793 C CA . ARG A 1 110 ? 10.453 -15.297 -5.023 1 97.25 110 ARG A CA 1
ATOM 794 C C . ARG A 1 110 ? 11.125 -16.609 -5.406 1 97.25 110 ARG A C 1
ATOM 796 O O . ARG A 1 110 ? 10.469 -17.547 -5.863 1 97.25 110 ARG A O 1
ATOM 803 N N . ASN A 1 111 ? 12.492 -16.766 -5.227 1 97.31 111 ASN A N 1
ATOM 804 C CA . ASN A 1 111 ? 13.195 -18 -5.543 1 97.31 111 ASN A CA 1
ATOM 805 C C . ASN A 1 111 ? 13.109 -19 -4.391 1 97.31 111 ASN A C 1
ATOM 807 O O . ASN A 1 111 ? 13.578 -20.141 -4.512 1 97.31 111 ASN A O 1
ATOM 811 N N . LEU A 1 112 ? 12.492 -18.609 -3.309 1 97.69 112 LEU A N 1
ATOM 812 C CA . LEU A 1 112 ? 12.258 -19.5 -2.178 1 97.69 112 LEU A CA 1
ATOM 813 C C . LEU A 1 112 ? 10.93 -20.25 -2.334 1 97.69 112 LEU A C 1
ATOM 815 O O . LEU A 1 112 ? 10.219 -20.047 -3.324 1 97.69 112 LEU A O 1
ATOM 819 N N . SER A 1 113 ? 10.68 -21.172 -1.414 1 98.12 113 SER A N 1
ATOM 820 C CA . SER A 1 113 ? 9.383 -21.844 -1.39 1 98.12 113 SER A CA 1
ATOM 821 C C . SER A 1 113 ? 8.25 -20.844 -1.188 1 98.12 113 SER A C 1
ATOM 823 O O . SER A 1 113 ? 8.469 -19.734 -0.703 1 98.12 113 SER A O 1
ATOM 825 N N . LEU A 1 114 ? 7.07 -21.234 -1.505 1 98.62 114 LEU A N 1
ATOM 826 C CA . LEU A 1 114 ? 5.91 -20.391 -1.281 1 98.62 114 LEU A CA 1
ATOM 827 C C . LEU A 1 114 ? 5.801 -19.984 0.187 1 98.62 114 LEU A C 1
ATOM 829 O O . LEU A 1 114 ? 5.531 -18.828 0.504 1 98.62 114 LEU A O 1
ATOM 833 N N . ALA A 1 115 ? 5.988 -20.984 1.017 1 98.56 115 ALA A N 1
ATOM 834 C CA . ALA A 1 115 ? 5.887 -20.734 2.451 1 98.56 115 ALA A CA 1
ATOM 835 C C . ALA A 1 115 ? 6.902 -19.688 2.896 1 98.56 115 ALA A C 1
ATOM 837 O O . ALA A 1 115 ? 6.57 -18.766 3.648 1 98.56 115 ALA A O 1
ATOM 838 N N . GLU A 1 116 ? 8.102 -19.75 2.449 1 98.69 116 GLU A N 1
ATOM 839 C CA . GLU A 1 116 ? 9.148 -18.797 2.816 1 98.69 116 GLU A CA 1
ATOM 840 C C . GLU A 1 116 ? 8.898 -17.422 2.199 1 98.69 116 GLU A C 1
ATOM 842 O O . GLU A 1 116 ? 9.07 -16.406 2.859 1 98.69 116 GLU A O 1
ATOM 847 N N . THR A 1 117 ? 8.531 -17.406 0.885 1 98.75 117 THR A N 1
ATOM 848 C CA . THR A 1 117 ? 8.227 -16.141 0.213 1 98.75 117 THR A CA 1
ATOM 849 C C . THR A 1 117 ? 7.086 -15.422 0.925 1 98.75 117 THR A C 1
ATOM 851 O O . THR A 1 117 ? 7.164 -14.211 1.155 1 98.75 117 THR A O 1
ATOM 854 N N . ARG A 1 118 ? 6.07 -16.188 1.317 1 98.88 118 ARG A N 1
ATOM 855 C CA . ARG A 1 118 ? 4.938 -15.641 2.055 1 98.88 118 ARG A CA 1
ATOM 856 C C . ARG A 1 118 ? 5.391 -15.008 3.365 1 98.88 118 ARG A C 1
ATOM 858 O O . ARG A 1 118 ? 4.969 -13.898 3.707 1 98.88 118 ARG A O 1
ATOM 865 N N . GLU A 1 119 ? 6.242 -15.68 4.047 1 98.88 119 GLU A N 1
ATOM 866 C CA . GLU A 1 119 ? 6.727 -15.18 5.328 1 98.88 119 GLU A CA 1
ATOM 867 C C . GLU A 1 119 ? 7.527 -13.898 5.152 1 98.88 119 GLU A C 1
ATOM 869 O O . GLU A 1 119 ? 7.391 -12.961 5.941 1 98.88 119 GLU A O 1
ATOM 874 N N . LYS A 1 120 ? 8.383 -13.883 4.168 1 98.88 120 LYS A N 1
ATOM 875 C CA . LYS A 1 120 ? 9.156 -12.68 3.891 1 98.88 120 LYS A CA 1
ATOM 876 C C . LYS A 1 120 ? 8.25 -11.516 3.512 1 98.88 120 LYS A C 1
ATOM 878 O O . LYS A 1 120 ? 8.469 -10.383 3.955 1 98.88 120 LYS A O 1
ATOM 883 N N . ALA A 1 121 ? 7.25 -11.766 2.699 1 98.94 121 ALA A N 1
ATOM 884 C CA . ALA A 1 121 ? 6.305 -10.734 2.281 1 98.94 121 ALA A CA 1
ATOM 885 C C . ALA A 1 121 ? 5.523 -10.188 3.473 1 98.94 121 ALA A C 1
ATOM 887 O O . ALA A 1 121 ? 5.367 -8.977 3.617 1 98.94 121 ALA A O 1
ATOM 888 N N . LEU A 1 122 ? 5.051 -11.125 4.332 1 98.88 122 LEU A N 1
ATOM 889 C CA . LEU A 1 122 ? 4.324 -10.719 5.531 1 98.88 122 LEU A CA 1
ATOM 890 C C . LEU A 1 122 ? 5.199 -9.844 6.426 1 98.88 122 LEU A C 1
ATOM 892 O O . LEU A 1 122 ? 4.754 -8.797 6.895 1 98.88 122 LEU A O 1
ATOM 896 N N . ALA A 1 123 ? 6.375 -10.273 6.641 1 98.81 123 ALA A N 1
ATOM 897 C CA . ALA A 1 123 ? 7.312 -9.516 7.473 1 98.81 123 ALA A CA 1
ATOM 898 C C . ALA A 1 123 ? 7.586 -8.141 6.883 1 98.81 123 ALA A C 1
ATOM 900 O O . ALA A 1 123 ? 7.586 -7.137 7.602 1 98.81 123 ALA A O 1
ATOM 901 N N . GLY A 1 124 ? 7.859 -8.094 5.613 1 98.81 124 GLY A N 1
ATOM 902 C CA . GLY A 1 124 ? 8.07 -6.82 4.953 1 98.81 124 GLY A CA 1
ATOM 903 C C . GLY A 1 124 ? 6.891 -5.871 5.102 1 98.81 124 GLY A C 1
ATOM 904 O O . GLY A 1 124 ? 7.07 -4.695 5.414 1 98.81 124 GLY A O 1
ATOM 905 N N . GLY A 1 125 ? 5.633 -6.41 4.902 1 98.88 125 GLY A N 1
ATOM 906 C CA . GLY A 1 125 ? 4.422 -5.613 4.992 1 98.88 125 GLY A CA 1
ATOM 907 C C . GLY A 1 125 ? 4.195 -5.023 6.371 1 98.88 125 GLY A C 1
ATOM 908 O O . GLY A 1 125 ? 3.744 -3.885 6.5 1 98.88 125 GLY A O 1
ATOM 909 N N . VAL A 1 126 ? 4.586 -5.812 7.375 1 98.88 126 VAL A N 1
ATOM 910 C CA . VAL A 1 126 ? 4.32 -5.41 8.75 1 98.88 126 VAL A CA 1
ATOM 911 C C . VAL A 1 126 ? 5.473 -4.555 9.273 1 98.88 126 VAL A C 1
ATOM 913 O O . VAL A 1 126 ? 5.254 -3.475 9.828 1 98.88 126 VAL A O 1
ATOM 916 N N . GLN A 1 127 ? 6.711 -4.965 9.062 1 98.75 127 GLN A N 1
ATOM 917 C CA . GLN A 1 127 ? 7.883 -4.285 9.602 1 98.75 127 GLN A CA 1
ATOM 918 C C . GLN A 1 127 ? 8.125 -2.955 8.898 1 98.75 127 GLN A C 1
ATOM 920 O O . GLN A 1 127 ? 8.766 -2.061 9.453 1 98.75 127 GLN A O 1
ATOM 925 N N . GLY A 1 128 ? 7.637 -2.84 7.684 1 98.75 128 GLY A N 1
ATOM 926 C CA . GLY A 1 128 ? 7.793 -1.602 6.934 1 98.75 128 GLY A CA 1
ATOM 927 C C . GLY A 1 128 ? 6.875 -0.493 7.418 1 98.75 128 GLY A C 1
ATOM 928 O O . GLY A 1 128 ? 7.062 0.672 7.062 1 98.75 128 GLY A O 1
ATOM 929 N N . VAL A 1 129 ? 5.883 -0.87 8.227 1 98.88 129 VAL A N 1
ATOM 930 C CA . VAL A 1 129 ? 4.938 0.092 8.789 1 98.88 129 VAL A CA 1
ATOM 931 C C . VAL A 1 129 ? 5.473 0.626 10.117 1 98.88 129 VAL A C 1
ATOM 933 O O . VAL A 1 129 ? 5.453 -0.078 11.133 1 98.88 129 VAL A O 1
ATOM 936 N N . LEU A 1 130 ? 6.008 1.855 10.094 1 98.56 130 LEU A N 1
ATOM 937 C CA . LEU A 1 130 ? 6.594 2.412 11.305 1 98.56 130 LEU A CA 1
ATOM 938 C C . LEU A 1 130 ? 6.734 3.926 11.195 1 98.56 130 LEU A C 1
ATOM 940 O O . LEU A 1 130 ? 6.73 4.477 10.094 1 98.56 130 LEU A O 1
ATOM 944 N N . ARG A 1 131 ? 6.781 4.629 12.359 1 98.62 131 ARG A N 1
ATOM 945 C CA . ARG A 1 131 ? 7.09 6.055 12.398 1 98.62 131 ARG A CA 1
ATOM 946 C C . ARG A 1 131 ? 8.562 6.305 12.07 1 98.62 131 ARG A C 1
ATOM 948 O O . ARG A 1 131 ? 9.438 5.617 12.594 1 98.62 131 ARG A O 1
ATOM 955 N N . VAL A 1 132 ? 8.875 7.297 11.25 1 98 132 VAL A N 1
ATOM 956 C CA . VAL A 1 132 ? 10.25 7.348 10.758 1 98 132 VAL A CA 1
ATOM 957 C C . VAL A 1 132 ? 10.836 8.742 11 1 98 132 VAL A C 1
ATOM 959 O O . VAL A 1 132 ? 12.008 8.984 10.703 1 98 132 VAL A O 1
ATOM 962 N N . ASP A 1 133 ? 10.062 9.664 11.484 1 95.12 133 ASP A N 1
ATOM 963 C CA . ASP A 1 133 ? 10.625 10.992 11.719 1 95.12 133 ASP A CA 1
ATOM 964 C C . ASP A 1 133 ? 11.391 11.031 13.039 1 95.12 133 ASP A C 1
ATOM 966 O O . ASP A 1 133 ? 11.18 10.195 13.914 1 95.12 133 ASP A O 1
ATOM 970 N N . MET B 1 1 ? -11.547 20.547 15.172 1 89 1 MET B N 1
ATOM 971 C CA . MET B 1 1 ? -10.141 20.453 14.773 1 89 1 MET B CA 1
ATOM 972 C C . MET B 1 1 ? -9.859 19.109 14.117 1 89 1 MET B C 1
ATOM 974 O O . MET B 1 1 ? -10.5 18.109 14.43 1 89 1 MET B O 1
ATOM 978 N N . THR B 1 2 ? -9.109 19.047 12.938 1 95.56 2 THR B N 1
ATOM 979 C CA . THR B 1 2 ? -8.883 17.812 12.18 1 95.56 2 THR B CA 1
ATOM 980 C C . THR B 1 2 ? -7.398 17.609 11.93 1 95.56 2 THR B C 1
ATOM 982 O O . THR B 1 2 ? -6.625 18.562 11.875 1 95.56 2 THR B O 1
ATOM 985 N N . THR B 1 3 ? -7.031 16.375 12.016 1 98 3 THR B N 1
ATOM 986 C CA . THR B 1 3 ? -5.68 16.016 11.594 1 98 3 THR B CA 1
ATOM 987 C C . THR B 1 3 ? -5.566 16.016 10.07 1 98 3 THR B C 1
ATOM 989 O O . THR B 1 3 ? -6.336 15.352 9.383 1 98 3 THR B O 1
ATOM 992 N N . GLY B 1 4 ? -4.648 16.844 9.562 1 98.31 4 GLY B N 1
ATOM 993 C CA . GLY B 1 4 ? -4.391 16.844 8.133 1 98.31 4 GLY B CA 1
ATOM 994 C C . GLY B 1 4 ? -3.617 15.625 7.664 1 98.31 4 GLY B C 1
ATOM 995 O O . GLY B 1 4 ? -2.848 15.047 8.43 1 98.31 4 GLY B O 1
ATOM 996 N N . ILE B 1 5 ? -3.803 15.219 6.414 1 98.81 5 ILE B N 1
ATOM 997 C CA . ILE B 1 5 ? -3.113 14.062 5.844 1 98.81 5 ILE B CA 1
ATOM 998 C C . ILE B 1 5 ? -2.34 14.492 4.598 1 98.81 5 ILE B C 1
ATOM 1000 O O . ILE B 1 5 ? -2.891 15.156 3.713 1 98.81 5 ILE B O 1
ATOM 1004 N N . VAL B 1 6 ? -1.095 14.18 4.539 1 98.81 6 VAL B N 1
ATOM 1005 C CA . VAL B 1 6 ? -0.249 14.406 3.373 1 98.81 6 VAL B CA 1
ATOM 1006 C C . VAL B 1 6 ? 0.401 13.094 2.945 1 98.81 6 VAL B C 1
ATOM 1008 O O . VAL B 1 6 ? 0.984 12.383 3.77 1 98.81 6 VAL B O 1
ATOM 1011 N N . ILE B 1 7 ? 0.263 12.766 1.679 1 98.88 7 ILE B N 1
ATOM 1012 C CA . ILE B 1 7 ? 0.868 11.555 1.135 1 98.88 7 ILE B CA 1
ATOM 1013 C C . ILE B 1 7 ? 2.07 11.922 0.269 1 98.88 7 ILE B C 1
ATOM 1015 O O . ILE B 1 7 ? 1.96 12.75 -0.638 1 98.88 7 ILE B O 1
ATOM 1019 N N . VAL B 1 8 ? 3.23 11.352 0.573 1 98.69 8 VAL B N 1
ATOM 1020 C CA . VAL B 1 8 ? 4.465 11.539 -0.185 1 98.69 8 VAL B CA 1
ATOM 1021 C C . VAL B 1 8 ? 5.035 10.18 -0.576 1 98.69 8 VAL B C 1
ATOM 1023 O O . VAL B 1 8 ? 5.633 9.484 0.253 1 98.69 8 VAL B O 1
ATOM 1026 N N . VAL B 1 9 ? 4.859 9.758 -1.799 1 98.5 9 VAL B N 1
ATOM 1027 C CA . VAL B 1 9 ? 5.195 8.406 -2.219 1 98.5 9 VAL B CA 1
ATOM 1028 C C . VAL B 1 9 ? 5.773 8.43 -3.633 1 98.5 9 VAL B C 1
ATOM 1030 O O . VAL B 1 9 ? 5.797 9.477 -4.281 1 98.5 9 VAL B O 1
ATOM 1033 N N . HIS B 1 10 ? 6.367 7.309 -4.113 1 97.88 10 HIS B N 1
ATOM 1034 C CA . HIS B 1 10 ? 6.797 7.195 -5.5 1 97.88 10 HIS B CA 1
ATOM 1035 C C . HIS B 1 10 ? 5.629 7.391 -6.461 1 97.88 10 HIS B C 1
ATOM 1037 O O . HIS B 1 10 ? 4.535 6.871 -6.223 1 97.88 10 HIS B O 1
ATOM 1043 N N . ALA B 1 11 ? 5.832 8.102 -7.484 1 96.5 11 ALA B N 1
ATOM 1044 C CA . ALA B 1 11 ? 4.84 8.195 -8.547 1 96.5 11 ALA B CA 1
ATOM 1045 C C . ALA B 1 11 ? 4.633 6.844 -9.227 1 96.5 11 ALA B C 1
ATOM 1047 O O . ALA B 1 11 ? 5.59 6.09 -9.43 1 96.5 11 ALA B O 1
ATOM 1048 N N . PRO B 1 12 ? 3.359 6.566 -9.57 1 97.62 12 PRO B N 1
ATOM 1049 C CA . PRO B 1 12 ? 2.119 7.32 -9.367 1 97.62 12 PRO B CA 1
ATOM 1050 C C . PRO B 1 12 ? 1.277 6.777 -8.219 1 97.62 12 PRO B C 1
ATOM 1052 O O . PRO B 1 12 ? 0.048 6.734 -8.312 1 97.62 12 PRO B O 1
ATOM 1055 N N . LEU B 1 13 ? 1.948 6.273 -7.188 1 98.19 13 LEU B N 1
ATOM 1056 C CA . LEU B 1 13 ? 1.267 5.578 -6.098 1 98.19 13 LEU B CA 1
ATOM 1057 C C . LEU B 1 13 ? 0.291 6.508 -5.387 1 98.19 13 LEU B C 1
ATOM 1059 O O . LEU B 1 13 ? -0.783 6.078 -4.957 1 98.19 13 LEU B O 1
ATOM 1063 N N . GLY B 1 14 ? 0.666 7.773 -5.203 1 98.31 14 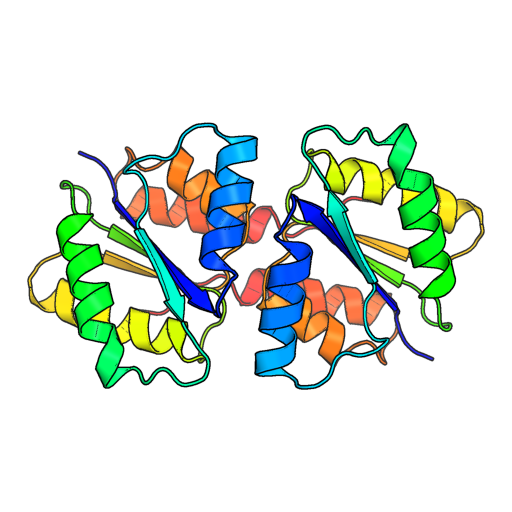GLY B N 1
ATOM 1064 C CA . GLY B 1 14 ? -0.18 8.711 -4.488 1 98.31 14 GLY B CA 1
ATOM 1065 C C . GLY B 1 14 ? -1.529 8.922 -5.148 1 98.31 14 GLY B C 1
ATOM 1066 O O . GLY B 1 14 ? -2.57 8.812 -4.496 1 98.31 14 GLY B O 1
ATOM 1067 N N . ALA B 1 15 ? -1.469 9.227 -6.438 1 97.44 15 ALA B N 1
ATOM 1068 C CA . ALA B 1 15 ? -2.707 9.391 -7.191 1 97.44 15 ALA B CA 1
ATOM 1069 C C . ALA B 1 15 ? -3.545 8.117 -7.164 1 97.44 15 ALA B C 1
ATOM 1071 O O . ALA B 1 15 ? -4.77 8.172 -7.047 1 97.44 15 ALA B O 1
ATOM 1072 N N . ALA B 1 16 ? -2.904 6.961 -7.277 1 98.19 16 ALA B N 1
ATOM 1073 C CA . ALA B 1 16 ? -3.602 5.676 -7.262 1 98.19 16 ALA B CA 1
ATOM 1074 C C . ALA B 1 16 ? -4.266 5.43 -5.91 1 98.19 16 ALA B C 1
ATOM 1076 O O . ALA B 1 16 ? -5.41 4.973 -5.848 1 98.19 16 ALA B O 1
ATOM 1077 N N . MET B 1 17 ? -3.586 5.777 -4.871 1 97.81 17 MET B N 1
ATOM 1078 C CA . MET B 1 17 ? -4.117 5.613 -3.52 1 97.81 17 MET B CA 1
ATOM 1079 C C . MET B 1 17 ? -5.34 6.5 -3.309 1 97.81 17 MET B C 1
ATOM 1081 O O . MET B 1 17 ? -6.324 6.07 -2.703 1 97.81 17 MET B O 1
ATOM 1085 N N . ARG B 1 18 ? -5.27 7.727 -3.779 1 97.5 18 ARG B N 1
ATOM 1086 C CA . ARG B 1 18 ? -6.414 8.625 -3.672 1 97.5 18 ARG B CA 1
ATOM 1087 C C . ARG B 1 18 ? -7.629 8.047 -4.391 1 97.5 18 ARG B C 1
ATOM 1089 O O . ARG B 1 18 ? -8.742 8.086 -3.861 1 97.5 18 ARG B O 1
ATOM 1096 N N . GLU B 1 19 ? -7.395 7.559 -5.602 1 96.25 19 GLU B N 1
ATOM 1097 C CA . GLU B 1 19 ? -8.492 6.984 -6.367 1 96.25 19 GLU B CA 1
ATOM 1098 C C . GLU B 1 19 ? -9.086 5.766 -5.656 1 96.25 19 GLU B C 1
ATOM 1100 O O . GLU B 1 19 ? -10.305 5.633 -5.551 1 96.25 19 GLU B O 1
ATOM 1105 N N . CYS B 1 20 ? -8.281 4.945 -5.164 1 96.62 20 CYS B N 1
ATOM 1106 C CA . CYS B 1 20 ? -8.719 3.768 -4.426 1 96.62 20 CYS B CA 1
ATOM 1107 C C . CYS B 1 20 ? -9.531 4.164 -3.201 1 96.62 20 CYS B C 1
ATOM 1109 O O . CYS B 1 20 ? -10.633 3.65 -2.996 1 96.62 20 CYS B O 1
ATOM 1111 N N . ALA B 1 21 ? -8.992 5.082 -2.424 1 96.62 21 ALA B N 1
ATOM 1112 C CA . ALA B 1 21 ? -9.688 5.527 -1.218 1 96.62 21 ALA B CA 1
ATOM 1113 C C . ALA B 1 21 ? -11.023 6.172 -1.562 1 96.62 21 ALA B C 1
ATOM 1115 O O . ALA B 1 21 ? -12.016 5.965 -0.861 1 96.62 21 ALA B O 1
ATOM 1116 N N . SER B 1 22 ? -11.023 6.949 -2.658 1 96.19 22 SER B N 1
ATOM 1117 C CA . SER B 1 22 ? -12.25 7.602 -3.098 1 96.19 22 SER B CA 1
ATOM 1118 C C . SER B 1 22 ? -13.312 6.578 -3.48 1 96.19 22 SER B C 1
ATOM 1120 O O . SER B 1 22 ? -14.5 6.781 -3.221 1 96.19 22 SER B O 1
ATOM 1122 N N . HIS B 1 23 ? -12.914 5.539 -4.051 1 93.88 23 HIS B N 1
ATOM 1123 C CA . HIS B 1 23 ? -13.844 4.477 -4.422 1 93.88 23 HIS B CA 1
ATOM 1124 C C . HIS B 1 23 ? -14.477 3.84 -3.189 1 93.88 23 HIS B C 1
ATOM 1126 O O . HIS B 1 23 ? -15.656 3.5 -3.199 1 93.88 23 HIS B O 1
ATOM 1132 N N . VAL B 1 24 ? -13.711 3.711 -2.16 1 91.69 24 VAL B N 1
ATOM 1133 C CA . VAL B 1 24 ? -14.156 3.008 -0.96 1 91.69 24 VAL B CA 1
ATOM 1134 C C . VAL B 1 24 ? -14.945 3.957 -0.063 1 91.69 24 VAL B C 1
ATOM 1136 O O . VAL B 1 24 ? -15.961 3.572 0.516 1 91.69 24 VAL B O 1
ATOM 1139 N N . MET B 1 25 ? -14.508 5.258 0.02 1 94.31 25 MET B N 1
ATOM 1140 C CA . MET B 1 25 ? -15.031 6.152 1.049 1 94.31 25 MET B CA 1
ATOM 1141 C C . MET B 1 25 ? -15.898 7.242 0.431 1 94.31 25 MET B C 1
ATOM 1143 O O . MET B 1 25 ? -16.641 7.934 1.14 1 94.31 25 MET B O 1
ATOM 1147 N N . GLY B 1 26 ? -15.805 7.469 -0.854 1 93.25 26 GLY B N 1
ATOM 1148 C CA . GLY B 1 26 ? -16.469 8.602 -1.48 1 93.25 26 GLY B CA 1
ATOM 1149 C C . GLY B 1 26 ? -15.555 9.789 -1.684 1 93.25 26 GLY B C 1
ATOM 1150 O O . GLY B 1 26 ? -14.328 9.633 -1.743 1 93.25 26 GLY B O 1
ATOM 1151 N N . ASN B 1 27 ? -16.109 10.961 -1.774 1 92.81 27 ASN B N 1
ATOM 1152 C CA . ASN B 1 27 ? -15.398 12.188 -2.115 1 92.81 27 ASN B CA 1
ATOM 1153 C C . ASN B 1 27 ? -14.383 12.562 -1.037 1 92.81 27 ASN B C 1
ATOM 1155 O O . ASN B 1 27 ? -14.727 12.641 0.143 1 92.81 27 ASN B O 1
ATOM 1159 N N . LEU B 1 28 ? -13.133 12.867 -1.46 1 94.62 28 LEU B N 1
ATOM 1160 C CA . LEU B 1 28 ? -12.047 13.164 -0.532 1 94.62 28 LEU B CA 1
ATOM 1161 C C . LEU B 1 28 ? -11.57 14.609 -0.703 1 94.62 28 LEU B C 1
ATOM 1163 O O . LEU B 1 28 ? -10.461 14.953 -0.291 1 94.62 28 LEU B O 1
ATOM 1167 N N . ASP B 1 29 ? -12.328 15.375 -1.311 1 90.56 29 ASP B N 1
ATOM 1168 C CA . ASP B 1 29 ? -11.922 16.75 -1.573 1 90.56 29 ASP B CA 1
ATOM 1169 C C . ASP B 1 29 ? -11.5 17.453 -0.285 1 90.56 29 ASP B C 1
ATOM 1171 O O . ASP B 1 29 ? -12.227 17.438 0.709 1 90.56 29 ASP B O 1
ATOM 1175 N N . GLY B 1 30 ? -10.258 17.938 -0.301 1 90.31 30 GLY B N 1
ATOM 1176 C CA . GLY B 1 30 ? -9.766 18.734 0.819 1 90.31 30 GLY B CA 1
ATOM 1177 C C . GLY B 1 30 ? -9.273 17.875 1.975 1 90.31 30 GLY B C 1
ATOM 1178 O O . GLY B 1 30 ? -8.844 18.406 3.004 1 90.31 30 GLY B O 1
ATOM 1179 N N . MET B 1 31 ? -9.25 16.625 1.765 1 93.12 31 MET B N 1
ATOM 1180 C CA . MET B 1 31 ? -8.961 15.766 2.912 1 93.12 31 MET B CA 1
ATOM 1181 C C . MET B 1 31 ? -7.488 15.367 2.938 1 93.12 31 MET B C 1
ATOM 1183 O O . MET B 1 31 ? -6.969 14.953 3.977 1 93.12 31 MET B O 1
ATOM 1187 N N . LEU B 1 32 ? -6.906 15.414 1.761 1 94.94 32 LEU B N 1
ATOM 1188 C CA . LEU B 1 32 ? -5.508 15 1.761 1 94.94 32 LEU B CA 1
ATOM 1189 C C . LEU B 1 32 ? -4.738 15.695 0.644 1 94.94 32 LEU B C 1
ATOM 1191 O O . LEU B 1 32 ? -5.332 16.156 -0.338 1 94.94 32 LEU B O 1
ATOM 1195 N N . ALA B 1 33 ? -3.502 15.984 0.833 1 97.62 33 ALA B N 1
ATOM 1196 C CA . ALA B 1 33 ? -2.549 16.453 -0.168 1 97.62 33 ALA B CA 1
ATOM 1197 C C . ALA B 1 33 ? -1.62 15.328 -0.616 1 97.62 33 ALA B C 1
ATOM 1199 O O . ALA B 1 33 ? -1.266 14.453 0.178 1 97.62 33 ALA B O 1
ATOM 1200 N N . ILE B 1 34 ? -1.266 15.352 -1.923 1 97.94 34 ILE B N 1
ATOM 1201 C CA . ILE B 1 34 ? -0.499 14.242 -2.477 1 97.94 34 ILE B CA 1
ATOM 1202 C C . ILE B 1 34 ? 0.729 14.781 -3.209 1 97.94 34 ILE B C 1
ATOM 1204 O O . ILE B 1 34 ? 0.621 15.695 -4.027 1 97.94 34 ILE B O 1
ATOM 1208 N N . HIS B 1 35 ? 1.858 14.164 -2.889 1 97.25 35 HIS B N 1
ATOM 1209 C CA . HIS B 1 35 ? 3.088 14.344 -3.652 1 97.25 35 HIS B CA 1
ATOM 1210 C C . HIS B 1 35 ? 3.578 13.023 -4.23 1 97.25 35 HIS B C 1
ATOM 1212 O O . HIS B 1 35 ? 4.094 12.172 -3.5 1 97.25 35 HIS B O 1
ATOM 1218 N N . ASP B 1 36 ? 3.439 12.859 -5.535 1 97.56 36 ASP B N 1
ATOM 1219 C CA . ASP B 1 36 ? 4.039 11.758 -6.273 1 97.56 36 ASP B CA 1
ATOM 1220 C C . ASP B 1 36 ? 5.465 12.086 -6.707 1 97.56 36 ASP B C 1
ATOM 1222 O O . ASP B 1 36 ? 5.668 12.836 -7.664 1 97.56 36 ASP B O 1
ATOM 1226 N N . ILE B 1 37 ? 6.402 11.445 -6.082 1 97.12 37 ILE B N 1
ATOM 1227 C CA . ILE B 1 37 ? 7.809 11.773 -6.285 1 97.12 37 ILE B CA 1
ATOM 1228 C C . ILE B 1 37 ? 8.352 11.008 -7.492 1 97.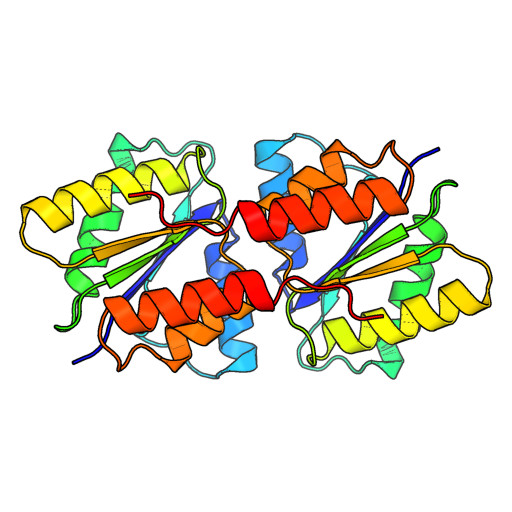12 37 ILE B C 1
ATOM 1230 O O . ILE B 1 37 ? 8.156 9.789 -7.602 1 97.12 37 ILE B O 1
ATOM 1234 N N . GLN B 1 38 ? 9 11.734 -8.312 1 93.69 38 GLN B N 1
ATOM 1235 C CA . GLN B 1 38 ? 9.625 11.133 -9.484 1 93.69 38 GLN B CA 1
ATOM 1236 C C . GLN B 1 38 ? 11.055 10.703 -9.188 1 93.69 38 GLN B C 1
ATOM 1238 O O . GLN B 1 38 ? 11.703 11.258 -8.305 1 93.69 38 GLN B O 1
ATOM 1243 N N . PRO B 1 39 ? 11.461 9.68 -9.953 1 84.44 39 PRO B N 1
ATOM 1244 C CA . PRO B 1 39 ? 12.812 9.172 -9.727 1 84.44 39 PRO B CA 1
ATOM 1245 C C . PRO B 1 39 ? 13.883 10.258 -9.812 1 84.44 39 PRO B C 1
ATOM 1247 O O . PRO B 1 39 ? 14.914 10.18 -9.148 1 84.44 39 PRO B O 1
ATOM 1250 N N . GLU B 1 40 ? 13.617 11.305 -10.562 1 88.19 40 GLU B N 1
ATOM 1251 C CA . GLU B 1 40 ? 14.625 12.328 -10.82 1 88.19 40 GLU B CA 1
ATOM 1252 C C . GLU B 1 40 ? 14.539 13.453 -9.789 1 88.19 40 GLU B C 1
ATOM 1254 O O . GLU B 1 40 ? 15.406 14.336 -9.758 1 88.19 40 GLU B O 1
ATOM 1259 N N . ASP B 1 41 ? 13.547 13.328 -8.992 1 89.06 41 ASP B N 1
ATOM 1260 C CA . ASP B 1 41 ? 13.367 14.383 -8.008 1 89.06 41 ASP B CA 1
ATOM 1261 C C . ASP B 1 41 ? 14.391 14.266 -6.883 1 89.06 41 ASP B C 1
ATOM 1263 O O . ASP B 1 41 ? 14.719 13.156 -6.449 1 89.06 41 ASP B O 1
ATOM 1267 N N . ARG B 1 42 ? 14.93 15.492 -6.48 1 86.75 42 ARG B N 1
ATOM 1268 C CA . ARG B 1 42 ? 15.898 15.531 -5.387 1 86.75 42 ARG B CA 1
ATOM 1269 C C . ARG B 1 42 ? 15.266 16.109 -4.121 1 86.75 42 ARG B C 1
ATOM 1271 O O . ARG B 1 42 ? 14.461 17.031 -4.188 1 86.75 42 ARG B O 1
ATOM 1278 N N . PRO B 1 43 ? 15.547 15.5 -2.896 1 84.19 43 PRO B N 1
ATOM 1279 C CA . PRO B 1 43 ? 14.969 15.922 -1.618 1 84.19 43 PRO B CA 1
ATOM 1280 C C . PRO B 1 43 ? 15.055 17.438 -1.399 1 84.19 43 PRO B C 1
ATOM 1282 O O . PRO B 1 43 ? 14.094 18.047 -0.949 1 84.19 43 PRO B O 1
ATOM 1285 N N . ASP B 1 44 ? 16.125 18.047 -1.794 1 90.62 44 ASP B N 1
ATOM 1286 C CA . ASP B 1 44 ? 16.328 19.469 -1.523 1 90.62 44 ASP B CA 1
ATOM 1287 C C . ASP B 1 44 ? 15.367 20.312 -2.35 1 90.62 44 ASP B C 1
ATOM 1289 O O . ASP B 1 44 ? 15.008 21.422 -1.947 1 90.62 44 ASP B O 1
ATOM 1293 N N . ASP B 1 45 ? 14.93 19.688 -3.391 1 89.81 45 ASP B N 1
ATOM 1294 C CA . ASP B 1 45 ? 14.078 20.453 -4.301 1 89.81 45 ASP B CA 1
ATOM 1295 C C . ASP B 1 45 ? 12.609 20.344 -3.896 1 89.81 45 ASP B C 1
ATOM 1297 O O . ASP B 1 45 ? 11.82 21.25 -4.148 1 89.81 45 ASP B O 1
ATOM 1301 N N . LEU B 1 46 ? 12.281 19.297 -3.15 1 95.06 46 LEU B N 1
ATOM 1302 C CA . LEU B 1 46 ? 10.852 19.047 -3.008 1 95.06 46 LEU B CA 1
ATOM 1303 C C . LEU B 1 46 ? 10.414 19.188 -1.554 1 95.06 46 LEU B C 1
ATOM 1305 O O . LEU B 1 46 ? 9.227 19.312 -1.267 1 95.06 46 LEU B O 1
ATOM 1309 N N . ALA B 1 47 ? 11.367 19.141 -0.587 1 97.06 47 ALA B N 1
ATOM 1310 C CA . ALA B 1 47 ? 11.023 19.25 0.829 1 97.06 47 ALA B CA 1
ATOM 1311 C C . ALA B 1 47 ? 10.242 20.531 1.114 1 97.06 47 ALA B C 1
ATOM 1313 O O . ALA B 1 47 ? 9.258 20.516 1.851 1 97.06 47 ALA B O 1
ATOM 1314 N N . PRO B 1 48 ? 10.594 21.672 0.447 1 97.38 48 PRO B N 1
ATOM 1315 C CA . PRO B 1 48 ? 9.828 22.906 0.675 1 97.38 48 PRO B CA 1
ATOM 1316 C C . PRO B 1 48 ? 8.383 22.797 0.198 1 97.38 48 PRO B C 1
ATOM 1318 O O . PRO B 1 48 ? 7.48 23.344 0.828 1 97.38 48 PRO B O 1
ATOM 1321 N N . ALA B 1 49 ? 8.211 22.109 -0.93 1 97.5 49 ALA B N 1
ATOM 1322 C CA . ALA B 1 49 ? 6.852 21.922 -1.437 1 97.5 49 ALA B CA 1
ATOM 1323 C C . ALA B 1 49 ? 6.016 21.078 -0.478 1 97.5 49 ALA B C 1
ATOM 1325 O O . ALA B 1 49 ? 4.844 21.375 -0.237 1 97.5 49 ALA B O 1
ATOM 1326 N N . VAL B 1 50 ? 6.59 20.031 0.087 1 98.38 50 VAL B N 1
ATOM 1327 C CA . VAL B 1 50 ? 5.898 19.172 1.046 1 98.38 50 VAL B CA 1
ATOM 1328 C C . VAL B 1 50 ? 5.621 19.953 2.328 1 98.38 50 VAL B C 1
ATOM 1330 O O . VAL B 1 50 ? 4.543 19.844 2.914 1 98.38 50 VAL B O 1
ATOM 1333 N N . LEU B 1 51 ? 6.578 20.766 2.756 1 98.62 51 LEU B N 1
ATOM 1334 C CA . LEU B 1 51 ? 6.379 21.625 3.92 1 98.62 51 LEU B CA 1
ATOM 1335 C C . LEU B 1 51 ? 5.176 22.531 3.719 1 98.62 51 LEU B C 1
ATOM 1337 O O . LEU B 1 51 ? 4.348 22.688 4.621 1 98.62 51 LEU B O 1
ATOM 1341 N N . LYS B 1 52 ? 5.117 23.109 2.527 1 98.38 52 LYS B N 1
ATOM 1342 C CA . LYS B 1 52 ? 3.986 23.969 2.221 1 98.38 52 LYS B CA 1
ATOM 1343 C C . LYS B 1 52 ? 2.664 23.234 2.381 1 98.38 52 LYS B C 1
ATOM 1345 O O . LYS B 1 52 ? 1.71 23.766 2.951 1 98.38 52 LYS B O 1
ATOM 1350 N N . ASP B 1 53 ? 2.609 22.031 1.917 1 98 53 ASP B N 1
ATOM 1351 C CA . ASP B 1 53 ? 1.403 21.219 2.033 1 98 53 ASP B CA 1
ATOM 1352 C C . ASP B 1 53 ? 1.093 20.891 3.494 1 98 53 ASP B C 1
ATOM 1354 O O . ASP B 1 53 ? -0.072 20.875 3.896 1 98 53 ASP B O 1
ATOM 1358 N N . ILE B 1 54 ? 2.148 20.562 4.266 1 98.5 54 ILE B N 1
ATOM 1359 C CA . ILE B 1 54 ? 1.961 20.281 5.684 1 98.5 54 ILE B CA 1
ATOM 1360 C C . ILE B 1 54 ? 1.331 21.484 6.371 1 98.5 54 ILE B C 1
ATOM 1362 O O . ILE B 1 54 ? 0.353 21.359 7.109 1 98.5 54 ILE B O 1
ATOM 1366 N N . LEU B 1 55 ? 1.803 22.672 6.066 1 98.19 55 LEU B N 1
ATOM 1367 C CA . LEU B 1 55 ? 1.291 23.891 6.676 1 98.19 55 LEU B CA 1
ATOM 1368 C C . LEU B 1 55 ? -0.151 24.141 6.25 1 98.19 55 LEU B C 1
ATOM 1370 O O . LEU B 1 55 ? -0.988 24.516 7.074 1 98.19 55 LEU B O 1
ATOM 1374 N N . GLU B 1 56 ? -0.429 23.891 5.023 1 97.44 56 GLU B N 1
ATOM 1375 C CA . GLU B 1 56 ? -1.766 24.141 4.488 1 97.44 56 GLU B CA 1
ATOM 1376 C C . GLU B 1 56 ? -2.77 23.125 5.031 1 97.44 56 GLU B C 1
ATOM 1378 O O . GLU B 1 56 ? -3.955 23.422 5.172 1 97.44 56 GLU B O 1
ATOM 1383 N N . GLN B 1 57 ? -2.287 21.938 5.426 1 97.44 57 GLN B N 1
ATOM 1384 C CA . GLN B 1 57 ? -3.168 20.859 5.871 1 97.44 57 GLN B CA 1
ATOM 1385 C C . GLN B 1 57 ? -3.383 20.922 7.383 1 97.44 57 GLN B C 1
ATOM 1387 O O . GLN B 1 57 ? -4.188 20.156 7.926 1 97.44 57 GLN B O 1
ATOM 1392 N N . ASP B 1 58 ? -2.621 21.766 8.031 1 97.06 58 ASP B N 1
ATOM 1393 C CA . ASP B 1 58 ? -2.791 21.875 9.477 1 97.06 58 ASP B CA 1
ATOM 1394 C C . ASP B 1 58 ? -4.074 22.625 9.82 1 97.06 58 ASP B C 1
ATOM 1396 O O . ASP B 1 58 ? -4.129 23.844 9.734 1 97.06 58 ASP B O 1
ATOM 1400 N N . HIS B 1 59 ? -5 21.891 10.281 1 95.06 59 HIS B N 1
ATOM 1401 C CA . HIS B 1 59 ? -6.281 22.453 10.664 1 95.06 59 HIS B CA 1
ATOM 1402 C C . HIS B 1 59 ? -6.469 22.438 12.18 1 95.06 59 HIS B C 1
ATOM 1404 O O . HIS B 1 59 ? -7.59 22.297 12.664 1 95.06 59 HIS B O 1
ATOM 1410 N N . GLY B 1 60 ? -5.375 22.328 12.898 1 95.31 60 GLY B N 1
ATOM 1411 C CA . GLY B 1 60 ? -5.441 22.531 14.336 1 95.31 60 GLY B CA 1
ATOM 1412 C C . GLY B 1 60 ? -5.039 21.297 15.125 1 95.31 60 GLY B C 1
ATOM 1413 O O . GLY B 1 60 ? -4.633 21.406 16.281 1 95.31 60 GLY B O 1
ATOM 1414 N N . ALA B 1 61 ? -5.152 20.125 14.57 1 97.12 61 ALA B N 1
ATOM 1415 C CA . ALA B 1 61 ? -4.828 18.922 15.32 1 97.12 61 ALA B CA 1
ATOM 1416 C C . ALA B 1 61 ? -3.48 18.344 14.875 1 97.12 61 ALA B C 1
ATOM 1418 O O . ALA B 1 61 ? -3.031 17.328 15.398 1 97.12 61 ALA B O 1
ATOM 1419 N N . GLY B 1 62 ? -2.85 19 13.898 1 98.25 62 GLY B N 1
ATOM 1420 C CA . GLY B 1 62 ? -1.588 18.516 13.367 1 98.25 62 GLY B CA 1
ATOM 1421 C C . GLY B 1 62 ? -1.736 17.797 12.039 1 98.25 62 GLY B C 1
ATOM 1422 O O . GLY B 1 62 ? -2.797 17.859 11.414 1 98.25 62 GLY B O 1
ATOM 1423 N N . VAL B 1 63 ? -0.58 17.219 11.57 1 98.81 63 VAL B N 1
ATOM 1424 C CA . VAL B 1 63 ? -0.575 16.641 10.227 1 98.81 63 VAL B CA 1
ATOM 1425 C C . VAL B 1 63 ? 0.139 15.289 10.258 1 98.81 63 VAL B C 1
ATOM 1427 O O . VAL B 1 63 ? 1.212 15.156 10.852 1 98.81 63 VAL B O 1
ATOM 1430 N N . LEU B 1 64 ? -0.479 14.312 9.703 1 98.94 64 LEU B N 1
ATOM 1431 C CA . LEU B 1 64 ? 0.12 13 9.5 1 98.94 64 LEU B CA 1
ATOM 1432 C C . LEU B 1 64 ? 0.604 12.844 8.062 1 98.94 64 LEU B C 1
ATOM 1434 O O . LEU B 1 64 ? -0.181 12.969 7.121 1 98.94 64 LEU B O 1
ATOM 1438 N N . VAL B 1 65 ? 1.869 12.641 7.926 1 98.94 65 VAL B N 1
ATOM 1439 C CA . VAL B 1 65 ? 2.463 12.375 6.617 1 98.94 65 VAL B CA 1
ATOM 1440 C C . VAL B 1 65 ? 2.641 10.875 6.422 1 98.94 65 VAL B C 1
ATOM 1442 O O . VAL B 1 65 ? 3.168 10.188 7.301 1 98.94 65 VAL B O 1
ATOM 1445 N N . LEU B 1 66 ? 2.143 10.359 5.32 1 98.94 66 LEU B N 1
ATOM 1446 C CA . LEU B 1 66 ? 2.244 8.945 4.969 1 98.94 66 LEU B CA 1
ATOM 1447 C C . LEU B 1 66 ? 3.158 8.75 3.764 1 98.94 66 LEU B C 1
ATOM 1449 O O . LEU B 1 66 ? 3.002 9.422 2.744 1 98.94 66 LEU B O 1
ATOM 1453 N N . THR B 1 67 ? 4.121 7.832 3.869 1 98.88 67 THR B N 1
ATOM 1454 C CA . THR B 1 67 ? 5.035 7.527 2.775 1 98.88 67 THR B CA 1
ATOM 1455 C C . THR B 1 67 ? 5.121 6.02 2.543 1 98.88 67 THR B C 1
ATOM 1457 O O . THR B 1 67 ? 4.598 5.234 3.338 1 98.88 67 THR B O 1
ATOM 1460 N N . ASP B 1 68 ? 5.754 5.586 1.455 1 98.62 68 ASP B N 1
ATOM 1461 C CA . ASP B 1 68 ? 5.629 4.191 1.044 1 98.62 68 ASP B CA 1
ATOM 1462 C C . ASP B 1 68 ? 6.793 3.355 1.574 1 98.62 68 ASP B C 1
ATOM 1464 O O . ASP B 1 68 ? 6.582 2.297 2.172 1 98.62 68 ASP B O 1
ATOM 1468 N N . LEU B 1 69 ? 7.98 3.842 1.413 1 98.06 69 LEU B N 1
ATOM 1469 C CA . LEU B 1 69 ? 9.148 2.996 1.652 1 98.06 69 LEU B CA 1
ATOM 1470 C C . LEU B 1 69 ? 10.203 3.742 2.461 1 98.06 69 LEU B C 1
ATOM 1472 O O . LEU B 1 69 ? 10.742 4.75 2.002 1 98.06 69 LEU B O 1
ATOM 1476 N N . ILE B 1 70 ? 10.547 3.258 3.635 1 97.88 70 ILE B N 1
ATOM 1477 C CA . ILE B 1 70 ? 11.578 3.855 4.477 1 97.88 70 ILE B CA 1
ATOM 1478 C C . ILE B 1 70 ? 12.922 3.803 3.758 1 97.88 70 ILE B C 1
ATOM 1480 O O . ILE B 1 70 ? 13.266 2.793 3.137 1 97.88 70 ILE B O 1
ATOM 1484 N N . GLY B 1 71 ? 13.641 4.906 3.85 1 95.19 71 GLY B N 1
ATOM 1485 C CA . GLY B 1 71 ? 14.992 4.957 3.301 1 95.19 71 GLY B CA 1
ATOM 1486 C C . GLY B 1 71 ? 15.031 5.414 1.856 1 95.19 71 GLY B C 1
ATOM 1487 O O . GLY B 1 71 ? 16.109 5.652 1.305 1 95.19 71 GLY B O 1
ATOM 1488 N N . ALA B 1 72 ? 13.914 5.516 1.264 1 95.19 72 ALA B N 1
ATOM 1489 C CA . ALA B 1 72 ? 13.852 5.957 -0.127 1 95.19 72 ALA B CA 1
ATOM 1490 C C . ALA B 1 72 ? 13.672 7.469 -0.215 1 95.19 72 ALA B C 1
ATOM 1492 O O . ALA B 1 72 ? 13.5 8.141 0.806 1 95.19 72 ALA B O 1
ATOM 1493 N N . THR B 1 73 ? 13.625 7.984 -1.38 1 94.94 73 THR B N 1
ATOM 1494 C CA . THR B 1 73 ? 13.602 9.422 -1.628 1 94.94 73 THR B CA 1
ATOM 1495 C C . THR B 1 73 ? 12.344 10.055 -1.045 1 94.94 73 THR B C 1
ATOM 1497 O O . THR B 1 73 ? 12.414 11.047 -0.317 1 94.94 73 THR B O 1
ATOM 1500 N N . PRO B 1 74 ? 11.156 9.492 -1.256 1 97.5 74 PRO B N 1
ATOM 1501 C CA . PRO B 1 74 ? 9.961 10.125 -0.699 1 97.5 74 PRO B CA 1
ATOM 1502 C C . PRO B 1 74 ? 9.992 10.211 0.826 1 97.5 74 PRO B C 1
ATOM 1504 O O . PRO B 1 74 ? 9.617 11.234 1.4 1 97.5 74 PRO B O 1
ATOM 1507 N N . ALA B 1 75 ? 10.43 9.141 1.433 1 97.12 75 ALA B N 1
ATOM 1508 C CA . ALA B 1 75 ? 10.508 9.148 2.891 1 97.12 75 ALA B CA 1
ATOM 1509 C C . ALA B 1 75 ? 11.508 10.195 3.377 1 97.12 75 ALA B C 1
ATOM 1511 O O . ALA B 1 75 ? 11.266 10.883 4.371 1 97.12 75 ALA B O 1
ATOM 1512 N N . ASN B 1 76 ? 12.633 10.305 2.695 1 96.56 76 ASN B N 1
ATOM 1513 C CA . ASN B 1 76 ? 13.648 11.273 3.072 1 96.56 76 ASN B CA 1
ATOM 1514 C C . ASN B 1 76 ? 13.141 12.711 2.918 1 96.56 76 ASN B C 1
ATOM 1516 O O . ASN B 1 76 ? 13.406 13.562 3.766 1 96.56 76 ASN B O 1
ATOM 1520 N N . ILE B 1 77 ? 12.422 12.93 1.86 1 98.06 77 ILE B N 1
ATOM 1521 C CA . ILE B 1 77 ? 11.797 14.227 1.648 1 98.06 77 ILE B CA 1
ATOM 1522 C C . ILE B 1 77 ? 10.805 14.516 2.775 1 98.06 77 ILE B C 1
ATOM 1524 O O . ILE B 1 77 ? 10.789 15.617 3.328 1 98.06 77 ILE B O 1
ATOM 1528 N N . SER B 1 78 ? 10.016 13.547 3.123 1 98.5 78 SER B N 1
ATOM 1529 C CA . SER B 1 78 ? 9.023 13.68 4.18 1 98.5 78 SER B CA 1
ATOM 1530 C C . SER B 1 78 ? 9.672 14.023 5.516 1 98.5 78 SER B C 1
ATOM 1532 O O . SER B 1 78 ? 9.203 14.906 6.23 1 98.5 78 SER B O 1
ATOM 1534 N N . LYS B 1 79 ? 10.758 13.328 5.812 1 97.94 79 LYS B N 1
ATOM 1535 C CA . LYS B 1 79 ? 11.469 13.555 7.07 1 97.94 79 LYS B CA 1
ATOM 1536 C C . LYS B 1 79 ? 11.992 14.984 7.156 1 97.94 79 LYS B C 1
ATOM 1538 O O . LYS B 1 79 ? 11.883 15.625 8.203 1 97.94 79 LYS B O 1
ATOM 1543 N N . ARG B 1 80 ? 12.531 15.445 6.098 1 97.94 80 ARG B N 1
ATOM 1544 C CA . ARG B 1 80 ? 13.062 16.797 6.066 1 97.94 80 ARG B CA 1
ATOM 1545 C C . ARG B 1 80 ? 11.945 17.828 6.238 1 97.94 80 ARG B C 1
ATOM 1547 O O . ARG B 1 80 ? 12.078 18.766 7.027 1 97.94 80 ARG B O 1
ATOM 1554 N N . ALA B 1 81 ? 10.891 17.656 5.488 1 98.69 81 ALA B N 1
ATOM 1555 C CA . ALA B 1 81 ? 9.758 18.594 5.547 1 98.69 81 ALA B CA 1
ATOM 1556 C C . ALA B 1 81 ? 9.133 18.609 6.938 1 98.69 81 ALA B C 1
ATOM 1558 O O . ALA B 1 81 ? 8.789 19.672 7.461 1 98.69 81 ALA B O 1
ATOM 1559 N N . VAL B 1 82 ? 8.969 17.422 7.559 1 98.69 82 VAL B N 1
ATOM 1560 C CA . VAL B 1 82 ? 8.367 17.297 8.883 1 98.69 82 VAL B 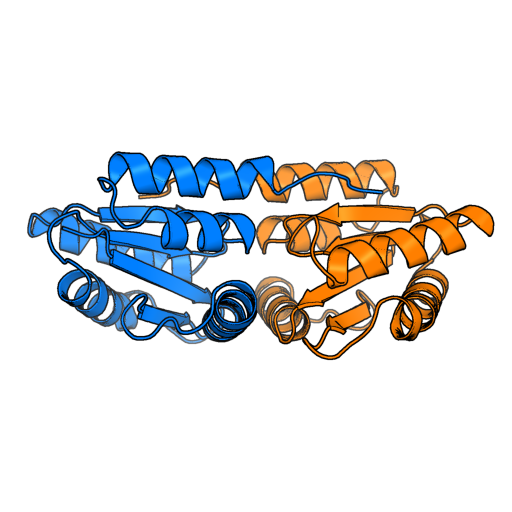CA 1
ATOM 1561 C C . VAL B 1 82 ? 9.273 17.938 9.93 1 98.69 82 VAL B C 1
ATOM 1563 O O . VAL B 1 82 ? 8.797 18.625 10.828 1 98.69 82 VAL B O 1
ATOM 1566 N N . ALA B 1 83 ? 10.594 17.703 9.828 1 98.38 83 ALA B N 1
ATOM 1567 C CA . ALA B 1 83 ? 11.539 18.359 10.734 1 98.38 83 ALA B CA 1
ATOM 1568 C C . ALA B 1 83 ? 11.398 19.875 10.664 1 98.38 83 ALA B C 1
ATOM 1570 O O . ALA B 1 83 ? 11.367 20.547 11.695 1 98.38 83 ALA B O 1
ATOM 1571 N N . ASP B 1 84 ? 11.32 20.406 9.43 1 98.31 84 ASP B N 1
ATOM 1572 C CA . ASP B 1 84 ? 11.164 21.844 9.234 1 98.31 84 ASP B CA 1
ATOM 1573 C C . ASP B 1 84 ? 9.844 22.344 9.812 1 98.31 84 ASP B C 1
ATOM 1575 O O . ASP B 1 84 ? 9.789 23.406 10.43 1 98.31 84 ASP B O 1
ATOM 1579 N N . ALA B 1 85 ? 8.789 21.594 9.641 1 98.69 85 ALA B N 1
ATOM 1580 C CA . ALA B 1 85 ? 7.477 21.953 10.18 1 98.69 85 ALA B CA 1
ATOM 1581 C C . ALA B 1 85 ? 7.484 21.938 11.703 1 98.69 85 ALA B C 1
ATOM 1583 O O . ALA B 1 85 ? 6.941 22.844 12.344 1 98.69 85 ALA B O 1
ATOM 1584 N N . GLN B 1 86 ? 8.117 20.875 12.234 1 98.44 86 GLN B N 1
ATOM 1585 C CA . GLN B 1 86 ? 8.219 20.766 13.688 1 98.44 86 GLN B CA 1
ATOM 1586 C C . GLN B 1 86 ? 8.984 21.953 14.273 1 98.44 86 GLN B C 1
ATOM 1588 O O . GLN B 1 86 ? 8.617 22.484 15.328 1 98.44 86 GLN B O 1
ATOM 1593 N N . ALA B 1 87 ? 9.984 22.375 13.586 1 98.12 87 ALA B N 1
ATOM 1594 C CA . ALA B 1 87 ? 10.781 23.531 14.016 1 98.12 87 ALA B CA 1
ATOM 1595 C C . ALA B 1 87 ? 9.938 24.797 14.031 1 98.12 87 ALA B C 1
ATOM 1597 O O . ALA B 1 87 ? 10.25 25.75 14.758 1 98.12 87 ALA B O 1
ATOM 1598 N N . GLN B 1 88 ? 8.898 24.812 13.273 1 97.62 88 GLN B N 1
ATOM 1599 C CA . GLN B 1 88 ? 8.008 25.953 13.195 1 97.62 88 GLN B CA 1
ATOM 1600 C C . GLN B 1 88 ? 6.82 25.797 14.148 1 97.62 88 GLN B C 1
ATOM 1602 O O . GLN B 1 88 ? 5.875 26.594 14.109 1 97.62 88 GLN B O 1
ATOM 1607 N N . GLY B 1 89 ? 6.773 24.703 14.891 1 97.5 89 GLY B N 1
ATOM 1608 C CA . GLY B 1 89 ? 5.781 24.516 15.938 1 97.5 89 GLY B CA 1
ATOM 1609 C C . GLY B 1 89 ? 4.586 23.703 15.492 1 97.5 89 GLY B C 1
ATOM 1610 O O . GLY B 1 89 ? 3.588 23.609 16.203 1 97.5 89 GLY B O 1
ATOM 1611 N N . ILE B 1 90 ? 4.691 23.125 14.336 1 98 90 ILE B N 1
ATOM 1612 C CA . ILE B 1 90 ? 3.584 22.328 13.82 1 98 90 ILE B CA 1
ATOM 1613 C C . ILE B 1 90 ? 3.709 20.891 14.32 1 98 90 ILE B C 1
ATOM 1615 O O . ILE B 1 90 ? 4.766 20.266 14.18 1 98 90 ILE B O 1
ATOM 1619 N N . GLN B 1 91 ? 2.625 20.406 14.93 1 98.38 91 GLN B N 1
ATOM 1620 C CA . GLN B 1 91 ? 2.598 18.984 15.289 1 98.38 91 GLN B CA 1
ATOM 1621 C C . GLN B 1 91 ? 2.434 18.109 14.055 1 98.38 91 GLN B C 1
ATOM 1623 O O . GLN B 1 91 ? 1.42 18.188 13.359 1 98.38 91 GLN B O 1
ATOM 1628 N N . CYS B 1 92 ? 3.467 17.281 13.789 1 98.81 92 CYS B N 1
ATOM 1629 C CA . CYS B 1 92 ? 3.391 16.406 12.633 1 98.81 92 CYS B CA 1
ATOM 1630 C C . CYS B 1 92 ? 4.332 15.211 12.797 1 98.81 92 CYS B C 1
ATOM 1632 O O . CYS B 1 92 ? 5.227 15.234 13.641 1 98.81 92 CYS B O 1
ATOM 1634 N N . CYS B 1 93 ? 4.043 14.164 12.086 1 98.81 93 CYS B N 1
ATOM 1635 C CA . CYS B 1 93 ? 4.898 12.984 12.07 1 98.81 93 CYS B CA 1
ATOM 1636 C C . CYS B 1 93 ? 4.77 12.234 10.75 1 98.81 93 CYS B C 1
ATOM 1638 O O . CYS B 1 93 ? 3.91 12.562 9.922 1 98.81 93 CYS B O 1
ATOM 1640 N N . VAL B 1 94 ? 5.699 11.312 10.516 1 98.88 94 VAL B N 1
ATOM 1641 C CA . VAL B 1 94 ? 5.75 10.555 9.266 1 98.88 94 VAL B CA 1
ATOM 1642 C C . VAL B 1 94 ? 5.605 9.07 9.562 1 98.88 94 VAL B C 1
ATOM 1644 O O . VAL B 1 94 ? 6.328 8.523 10.398 1 98.88 94 VAL B O 1
ATOM 1647 N N . LEU B 1 95 ? 4.641 8.445 8.93 1 98.94 95 LEU B N 1
ATOM 1648 C CA . LEU B 1 95 ? 4.555 6.992 8.906 1 98.94 95 LEU B CA 1
ATOM 1649 C C . LEU B 1 95 ? 4.953 6.441 7.539 1 98.94 95 LEU B C 1
ATOM 1651 O O . LEU B 1 95 ? 4.523 6.969 6.508 1 98.94 95 LEU B O 1
ATOM 1655 N N . ALA B 1 96 ? 5.781 5.391 7.523 1 98.88 96 ALA B N 1
ATOM 1656 C CA . ALA B 1 96 ? 6.125 4.664 6.305 1 98.88 96 ALA B CA 1
ATOM 1657 C C . ALA B 1 96 ? 5.289 3.395 6.164 1 98.88 96 ALA B C 1
ATOM 1659 O O . ALA B 1 96 ? 4.602 2.99 7.105 1 98.88 96 ALA B O 1
ATOM 1660 N N . GLY B 1 97 ? 5.352 2.795 4.973 1 98.88 97 GLY B N 1
ATOM 1661 C CA . GLY B 1 97 ? 4.66 1.539 4.738 1 98.88 97 GLY B CA 1
ATOM 1662 C C . GLY B 1 97 ? 3.205 1.724 4.348 1 98.88 97 GLY B C 1
ATOM 1663 O O . GLY B 1 97 ? 2.371 0.852 4.605 1 98.88 97 GLY B O 1
ATOM 1664 N N . LEU B 1 98 ? 2.898 2.836 3.795 1 98.94 98 LEU B N 1
ATOM 1665 C CA . LEU B 1 98 ? 1.529 3.172 3.42 1 98.94 98 LEU B CA 1
ATOM 1666 C C . LEU B 1 98 ? 0.873 2.016 2.67 1 98.94 98 LEU B C 1
ATOM 1668 O O . LEU B 1 98 ? 1.447 1.482 1.719 1 98.94 98 LEU B O 1
ATOM 1672 N N . ASN B 1 99 ? -0.216 1.579 3.111 1 98.94 99 ASN B N 1
ATOM 1673 C CA . ASN B 1 99 ? -1.132 0.687 2.408 1 98.94 99 ASN B CA 1
ATOM 1674 C C . ASN B 1 99 ? -2.578 1.155 2.535 1 98.94 99 ASN B C 1
ATOM 1676 O O . ASN B 1 99 ? -2.852 2.174 3.172 1 98.94 99 ASN B O 1
ATOM 1680 N N . THR B 1 100 ? -3.496 0.513 1.887 1 98.75 100 THR B N 1
ATOM 1681 C CA . THR B 1 100 ? -4.883 0.952 1.792 1 98.75 100 THR B CA 1
ATOM 1682 C C . THR B 1 100 ? -5.539 0.969 3.17 1 98.75 100 THR B C 1
ATOM 1684 O O . THR B 1 100 ? -6.145 1.969 3.562 1 98.75 100 THR B O 1
ATOM 1687 N N . PRO B 1 101 ? -5.398 -0.091 3.98 1 98.81 101 PRO B N 1
ATOM 1688 C CA . PRO B 1 101 ? -6.023 -0.045 5.305 1 98.81 101 PRO B CA 1
ATOM 1689 C C . PRO B 1 101 ? -5.496 1.101 6.168 1 98.81 101 PRO B C 1
ATOM 1691 O O . PRO B 1 101 ? -6.258 1.717 6.914 1 98.81 101 PRO B O 1
ATOM 1694 N N . MET B 1 102 ? -4.215 1.402 6.109 1 98.94 102 MET B N 1
ATOM 1695 C CA . MET B 1 102 ? -3.633 2.523 6.84 1 98.94 102 MET B CA 1
ATOM 1696 C C . MET B 1 102 ? -4.293 3.838 6.438 1 98.94 102 MET B C 1
ATOM 1698 O O . MET B 1 102 ? -4.711 4.617 7.293 1 98.94 102 MET B O 1
ATOM 1702 N N . LEU B 1 103 ? -4.348 4.031 5.137 1 98.94 103 LEU B N 1
ATOM 1703 C CA . LEU B 1 103 ? -4.91 5.277 4.621 1 98.94 103 LEU B CA 1
ATOM 1704 C C . LEU B 1 103 ? -6.371 5.422 5.027 1 98.94 103 LEU B C 1
ATOM 1706 O O . LEU B 1 103 ? -6.789 6.492 5.48 1 98.94 103 LEU B O 1
ATOM 1710 N N . LEU B 1 104 ? -7.137 4.367 4.902 1 98.62 104 LEU B N 1
ATOM 1711 C CA . LEU B 1 104 ? -8.555 4.43 5.23 1 98.62 104 LEU B CA 1
ATOM 1712 C C . LEU B 1 104 ? -8.758 4.734 6.711 1 98.62 104 LEU B C 1
ATOM 1714 O O . LEU B 1 104 ? -9.633 5.527 7.07 1 98.62 104 LEU B O 1
ATOM 1718 N N . ARG B 1 105 ? -7.93 4.137 7.539 1 98.69 105 ARG B N 1
ATOM 1719 C CA . ARG B 1 105 ? -8.039 4.422 8.969 1 98.69 105 ARG B CA 1
ATOM 1720 C C . ARG B 1 105 ? -7.656 5.867 9.266 1 98.69 105 ARG B C 1
ATOM 1722 O O . ARG B 1 105 ? -8.32 6.535 10.07 1 98.69 105 ARG B O 1
ATOM 1729 N N . ALA B 1 106 ? -6.578 6.328 8.672 1 98.81 106 ALA B N 1
ATOM 1730 C CA . ALA B 1 106 ? -6.164 7.715 8.867 1 98.81 106 ALA B CA 1
ATOM 1731 C C . ALA B 1 106 ? -7.285 8.68 8.5 1 98.81 106 ALA B C 1
ATOM 1733 O O . ALA B 1 106 ? -7.586 9.609 9.25 1 98.81 106 ALA B O 1
ATOM 1734 N N . LEU B 1 107 ? -7.938 8.43 7.371 1 98.44 107 LEU B N 1
ATOM 1735 C CA . LEU B 1 107 ? -8.992 9.312 6.871 1 98.44 107 LEU B CA 1
ATOM 1736 C C . LEU B 1 107 ? -10.234 9.211 7.742 1 98.44 107 LEU B C 1
ATOM 1738 O O . LEU B 1 107 ? -10.891 10.219 8.008 1 98.44 107 LEU B O 1
ATOM 1742 N N . THR B 1 108 ? -10.531 8 8.219 1 97.88 108 THR B N 1
ATOM 1743 C CA . THR B 1 108 ? -11.719 7.762 9.031 1 97.88 108 THR B CA 1
ATOM 1744 C C . THR B 1 108 ? -11.594 8.453 10.391 1 97.88 108 THR B C 1
ATOM 1746 O O . THR B 1 108 ? -12.578 8.969 10.922 1 97.88 108 THR B O 1
ATOM 1749 N N . TYR B 1 109 ? -10.391 8.531 10.906 1 97.88 109 TYR B N 1
ATOM 1750 C CA . TYR B 1 109 ? -10.219 8.992 12.273 1 97.88 109 TYR B CA 1
ATOM 1751 C C . TYR B 1 109 ? -9.492 10.336 12.32 1 97.88 109 TYR B C 1
ATOM 1753 O O . TYR B 1 109 ? -8.852 10.672 13.32 1 97.88 109 TYR B O 1
ATOM 1761 N N . ARG B 1 110 ? -9.516 11.031 11.242 1 97.25 110 ARG B N 1
ATOM 1762 C CA . ARG B 1 110 ? -8.773 12.289 11.133 1 97.25 110 ARG B CA 1
ATOM 1763 C C . ARG B 1 110 ? -9.352 13.344 12.062 1 97.25 110 ARG B C 1
ATOM 1765 O O . ARG B 1 110 ? -8.727 14.391 12.281 1 97.25 110 ARG B O 1
ATOM 1772 N N . ASN B 1 111 ? -10.562 13.141 12.695 1 97.31 111 ASN B N 1
ATOM 1773 C CA . ASN B 1 111 ? -11.156 14.094 13.625 1 97.31 111 ASN B CA 1
ATOM 1774 C C . ASN B 1 111 ? -10.602 13.914 15.039 1 97.31 111 ASN B C 1
ATOM 1776 O O . ASN B 1 111 ? -10.938 14.688 15.938 1 97.31 111 ASN B O 1
ATOM 1780 N N . LEU B 1 112 ? -9.75 12.938 15.227 1 97.75 112 LEU B N 1
ATOM 1781 C CA . LEU B 1 112 ? -9.078 12.727 16.5 1 97.75 112 LEU B CA 1
ATOM 1782 C C . LEU B 1 112 ? -7.77 13.508 16.562 1 97.75 112 LEU B C 1
ATOM 1784 O O . LEU B 1 112 ? -7.418 14.211 15.609 1 97.75 112 LEU B O 1
ATOM 1788 N N . SER B 1 113 ? -7.133 13.484 17.734 1 98.12 113 SER B N 1
ATOM 1789 C CA . SER B 1 113 ? -5.809 14.086 17.859 1 98.12 113 SER B CA 1
ATOM 1790 C C . SER B 1 113 ? -4.809 13.43 16.922 1 98.12 113 SER B C 1
ATOM 1792 O O . SER B 1 113 ? -5.023 12.312 16.453 1 98.12 113 SER B O 1
ATOM 1794 N N . LEU B 1 114 ? -3.736 14.078 16.672 1 98.62 114 LEU B N 1
ATOM 1795 C CA . LEU B 1 114 ? -2.686 13.508 15.828 1 98.62 114 LEU B CA 1
ATOM 1796 C C . LEU B 1 114 ? -2.201 12.18 16.406 1 98.62 114 LEU B C 1
ATOM 1798 O O . LEU B 1 114 ? -2.01 11.211 15.656 1 98.62 114 LEU B O 1
ATOM 1802 N N . ALA B 1 115 ? -2.012 12.203 17.703 1 98.56 115 ALA B N 1
ATOM 1803 C CA . ALA B 1 115 ? -1.524 10.992 18.344 1 98.56 115 ALA B CA 1
ATOM 1804 C C . ALA B 1 115 ? -2.494 9.828 18.156 1 98.56 115 ALA B C 1
ATOM 1806 O O . ALA B 1 115 ? -2.078 8.711 17.844 1 98.56 115 ALA B O 1
ATOM 1807 N N . GLU B 1 116 ? -3.756 10.047 18.266 1 98.75 116 GLU B N 1
ATOM 1808 C CA . GLU B 1 116 ? -4.766 9 18.109 1 98.75 116 GLU B CA 1
ATOM 1809 C C . GLU B 1 116 ? -4.891 8.586 16.641 1 98.75 116 GLU B C 1
ATOM 1811 O O . GLU B 1 116 ? -5 7.395 16.344 1 98.75 116 GLU B O 1
ATOM 1816 N N . THR B 1 117 ? -4.938 9.578 15.719 1 98.75 117 THR B N 1
ATOM 1817 C CA . THR B 1 117 ? -5.008 9.289 14.289 1 98.75 117 THR B CA 1
ATOM 1818 C C . THR B 1 117 ? -3.82 8.438 13.859 1 98.75 117 THR B C 1
ATOM 1820 O O . THR B 1 117 ? -3.986 7.457 13.125 1 98.75 117 THR B O 1
ATOM 1823 N N . ARG B 1 118 ? -2.637 8.797 14.359 1 98.88 118 ARG B N 1
ATOM 1824 C CA . ARG B 1 118 ? -1.42 8.039 14.07 1 98.88 118 ARG B CA 1
ATOM 1825 C C . ARG B 1 118 ? -1.549 6.594 14.539 1 98.88 118 ARG B C 1
ATOM 1827 O O . ARG B 1 118 ? -1.195 5.668 13.805 1 98.88 118 ARG B O 1
ATOM 1834 N N . GLU B 1 119 ? -2.066 6.422 15.703 1 98.88 119 GLU B N 1
ATOM 1835 C CA . GLU B 1 119 ? -2.213 5.082 16.25 1 98.88 119 GLU B CA 1
ATOM 1836 C C . GLU B 1 119 ? -3.195 4.25 15.438 1 98.88 119 GLU B C 1
ATOM 1838 O O . GLU B 1 119 ? -2.957 3.068 15.18 1 98.88 119 GLU B O 1
ATOM 1843 N N . LYS B 1 120 ? -4.289 4.855 15.078 1 98.88 120 LYS B N 1
ATOM 1844 C CA . LYS B 1 120 ? -5.27 4.16 14.25 1 98.88 120 LYS B CA 1
ATOM 1845 C C . LYS B 1 120 ? -4.676 3.791 12.891 1 98.88 120 LYS B C 1
ATOM 1847 O O . LYS B 1 120 ? -4.902 2.688 12.391 1 98.88 120 LYS B O 1
ATOM 1852 N N . ALA B 1 121 ? -3.941 4.688 12.297 1 98.94 121 ALA B N 1
ATOM 1853 C CA . ALA B 1 121 ? -3.309 4.441 11 1 98.94 121 ALA B CA 1
ATOM 1854 C C . ALA B 1 121 ? -2.295 3.307 11.086 1 98.94 121 ALA B C 1
ATOM 1856 O O . ALA B 1 121 ? -2.271 2.418 10.234 1 98.94 121 ALA B O 1
ATOM 1857 N N . LEU B 1 122 ? -1.464 3.354 12.156 1 98.94 122 LEU B N 1
ATOM 1858 C CA . LEU B 1 122 ? -0.477 2.301 12.367 1 98.94 122 LEU B CA 1
ATOM 1859 C C . LEU B 1 122 ? -1.156 0.944 12.531 1 98.94 122 LEU B C 1
ATOM 1861 O O . LEU B 1 122 ? -0.743 -0.038 11.906 1 98.94 122 LEU B O 1
ATOM 1865 N N . ALA B 1 123 ? -2.15 0.919 13.328 1 98.81 123 ALA B N 1
ATOM 1866 C CA . ALA B 1 123 ? -2.889 -0.319 13.562 1 98.81 123 ALA B CA 1
ATOM 1867 C C . ALA B 1 123 ? -3.508 -0.837 12.266 1 98.81 123 ALA B C 1
ATOM 1869 O O . ALA B 1 123 ? -3.43 -2.031 11.969 1 98.81 123 ALA B O 1
ATOM 1870 N N . GLY B 1 124 ? -4.145 0.033 11.539 1 98.81 124 GLY B N 1
ATOM 1871 C CA . GLY B 1 124 ? -4.707 -0.357 10.258 1 98.81 124 GLY B CA 1
ATOM 1872 C C . GLY B 1 124 ? -3.676 -0.932 9.305 1 98.81 124 GLY B C 1
ATOM 1873 O O . GLY B 1 124 ? -3.912 -1.968 8.68 1 98.81 124 GLY B O 1
ATOM 1874 N N . GLY B 1 125 ? -2.482 -0.258 9.211 1 98.88 125 GLY B N 1
ATOM 1875 C CA . GLY B 1 125 ? -1.415 -0.688 8.32 1 98.88 125 GLY B CA 1
ATOM 1876 C C . GLY B 1 125 ? -0.875 -2.064 8.656 1 98.88 125 GLY B C 1
ATOM 1877 O O . GLY B 1 125 ? -0.564 -2.852 7.762 1 98.88 125 GLY B O 1
ATOM 1878 N N . VAL B 1 126 ? -0.839 -2.342 9.961 1 98.88 126 VAL B N 1
ATOM 1879 C CA . VAL B 1 126 ? -0.237 -3.588 10.422 1 98.88 126 VAL B CA 1
ATOM 1880 C C . VAL B 1 126 ? -1.291 -4.691 10.445 1 98.88 126 VAL B C 1
ATOM 1882 O O . VAL B 1 126 ? -1.07 -5.785 9.922 1 98.88 126 VAL B O 1
ATOM 1885 N N . GLN B 1 127 ? -2.473 -4.426 10.984 1 98.75 127 GLN B N 1
ATOM 1886 C CA . GLN B 1 127 ? -3.514 -5.434 11.164 1 98.75 127 GLN B CA 1
ATOM 1887 C C . GLN B 1 127 ? -4.129 -5.828 9.82 1 98.75 127 GLN B C 1
ATOM 1889 O O . GLN B 1 127 ? -4.695 -6.914 9.688 1 98.75 127 GLN B O 1
ATOM 1894 N N . GLY B 1 128 ? -4.047 -4.941 8.859 1 98.75 128 GLY B N 1
ATOM 1895 C CA . GLY B 1 128 ? -4.578 -5.227 7.543 1 98.75 128 GLY B CA 1
ATOM 1896 C C . GLY B 1 128 ? -3.721 -6.195 6.746 1 98.75 128 GLY B C 1
ATOM 1897 O O . GLY B 1 128 ? -4.156 -6.723 5.723 1 98.75 128 GLY B O 1
ATOM 1898 N N . VAL B 1 129 ? -2.49 -6.414 7.219 1 98.88 129 VAL B N 1
ATOM 1899 C CA . VAL B 1 129 ? -1.562 -7.336 6.57 1 98.88 129 VAL B CA 1
ATOM 1900 C C . VAL B 1 129 ? -1.751 -8.742 7.141 1 98.88 129 VAL B C 1
ATOM 1902 O O . VAL B 1 129 ? -1.341 -9.023 8.266 1 98.88 129 VAL B O 1
ATOM 1905 N N . LEU B 1 130 ? -2.428 -9.602 6.383 1 98.56 130 LEU B N 1
ATOM 1906 C CA . LEU B 1 130 ? -2.697 -10.945 6.883 1 98.56 130 LEU B CA 1
ATOM 1907 C C . LEU B 1 130 ? -3.068 -11.891 5.738 1 98.56 130 LEU B C 1
ATOM 1909 O O . LEU B 1 130 ? -3.467 -11.438 4.664 1 98.56 130 LEU B O 1
ATOM 1913 N N . ARG B 1 131 ? -2.869 -13.211 5.938 1 98.62 131 ARG B N 1
ATOM 1914 C CA . ARG B 1 131 ? -3.342 -14.227 5 1 98.62 131 ARG B CA 1
ATOM 1915 C C . ARG B 1 131 ? -4.859 -14.352 5.051 1 98.62 131 ARG B C 1
ATOM 1917 O O . ARG B 1 131 ? -5.449 -14.398 6.133 1 98.62 131 ARG B O 1
ATOM 1924 N N . VAL B 1 132 ? -5.539 -14.445 3.916 1 97.94 132 VAL B N 1
ATOM 1925 C CA . VAL B 1 132 ? -6.992 -14.305 3.986 1 97.94 132 VAL B CA 1
ATOM 1926 C C . VAL B 1 132 ? -7.66 -15.484 3.283 1 97.94 132 VAL B C 1
ATOM 1928 O O . VAL B 1 132 ? -8.891 -15.594 3.277 1 97.94 132 VAL B O 1
ATOM 1931 N N . ASP B 1 133 ? -6.914 -16.344 2.674 1 95.19 133 ASP B N 1
ATOM 1932 C CA . ASP B 1 133 ? -7.559 -17.484 2.012 1 95.19 133 ASP B CA 1
ATOM 1933 C C . ASP B 1 133 ? -7.887 -18.578 3.01 1 95.19 133 ASP B C 1
ATOM 1935 O O . ASP B 1 133 ? -7.305 -18.641 4.094 1 95.19 133 ASP B O 1
#

Radius of gyration: 18.14 Å; Cα contacts (8 Å, |Δi|>4): 642; chains: 2; bounding box: 34×55×35 Å

Solvent-accessible surface area (backbone atoms only — not comparable to full-atom values): 12791 Å² total; per-residue (Å²): 100,32,28,16,36,36,34,30,17,49,38,52,38,31,64,20,49,50,50,38,48,30,72,76,73,38,88,57,84,89,55,59,48,73,39,54,40,49,94,84,62,51,49,87,72,44,18,61,58,51,30,50,50,48,61,72,37,43,51,78,30,15,28,46,33,37,14,30,43,76,88,37,67,37,33,51,19,48,40,50,16,44,52,54,37,42,75,72,70,43,55,62,48,36,34,24,18,45,20,54,37,14,50,52,34,29,68,71,35,20,68,37,50,40,70,56,19,49,50,43,16,52,46,27,27,38,71,36,44,41,76,71,99,100,30,27,15,37,35,34,30,17,49,38,50,37,33,64,22,49,51,49,36,49,30,72,76,73,40,90,56,84,90,55,59,47,73,40,55,41,50,92,85,61,50,50,87,73,45,19,61,59,52,31,52,50,48,61,72,36,43,50,76,31,15,27,46,34,39,15,31,44,75,90,37,66,38,32,52,20,47,39,52,16,43,51,55,37,43,75,71,70,42,55,61,50,36,35,25,19,46,22,53,37,13,51,52,32,30,66,72,34,19,69,37,49,40,70,55,18,50,49,44,17,51,46,26,27,38,69,36,43,43,77,71,100

pLDDT: mean 96.94, std 2.99, range [83.38, 98.94]

Foldseek 3Di:
DFAAEEEFEAPPVFVVLVVVLCVVPNDCPLRYHYHHDYPPDALVVCLVVSLVRQVVRCPPQAYEYEYEDPPDRRNSSVVSSVVVNVVVVGDYDYDYNDDNQLVNQLSVCRRDHPVVSNVSSVCRSVVVDDDDD/DFAAEEEFEAPPVFVVLVVVLCVVPNDCPLRYHYHHDYPPDALVVCLVVSLVRQVVRDPPQAYEYEYEDPPDRRNSSVVSSVVVNVVVVGDYDYDYNDDNQLVNQLSVCRRDHPVVSNVSSVCRSVVVDDDDD

InterPro domains:
  IPR004701 Phosphotransferase system, mannose-type IIA component [PF03610] (4-116)
  IPR004701 Phosphotransferase system, mannose-type IIA component [PS51096] (2-129)
  IPR036662 Phosphotransferase system, mannose-type IIA component superfamily [G3DSA:3.40.50.510] (2-133)
  IPR036662 Phosphotransferase system, mannose-type IIA component superfamily [SSF53062] (1-132)
  IPR051471 Bacterial PTS system sugar-specific components [PTHR33799] (1-130)

Nearest PDB structures (foldseek):
  3ipr-assembly1_A  TM=9.070E-01  e=2.067E-09  Enterococcus faecalis
  3lfh-assembly2_D  TM=8.944E-01  e=3.280E-08  Caldanaerobacter subterraneus subsp. tengcongensis MB4
  6fmg-assembly2_C  TM=8.793E-01  e=2.536E-08  Streptococcus pneumoniae
  2jzo-assembly1_A  TM=9.063E-01  e=1.043E-07  Escherichia coli
  2jzn-assembly1_B  TM=9.064E-01  e=1.043E-07  Escherichia coli

Sequence (266 aa):
MTTGIVIVVHAPLGAAMRECASHVMGNLDGMLAIHDIQPEDRPDDLAPAVLKDILEQDHGAGVLVLTDLIGATPANISKRAVADAQAQGIQCCVLAGLNTPMLLRALTYRNLSLAETREKALAGGVQGVLRVDMTTGIVIVVHAPLGAAMRECASHVMGNLDGMLAIHDIQPEDRPDDLAPAVLKDILEQDHGAGVLVLTDLIGATPANISKRAVADAQAQGIQCCVLAGLNTPMLLRALTYRNLSLAETREKALAGGVQGVLRVD